Protein AF-A0A937RGA4-F1 (afdb_monomer_lite)

pLDDT: mean 75.55, std 17.42, range [40.12, 98.12]

Secondary structure (DSSP, 8-state):
-EEEE--TTHHHHT-EEEEEEGGGGGS-S-TT------EE--S-HHHHHHHHHHHHTT--EEEEEEETTEEEEEEE----TTS-EEEEEEETHHHHTTTSTHHHHHHHHHHHHHHHHHHHHHHHHHHHHHHHHHHHHHHHHHHHHHHHHHHHHHTT-TT-------SSHHHHHHHHHHHHHHHHHHHHHHHHHHHHHHHHHHHTS-SS----TT---

Foldseek 3Di:
DWWWWCDPCCLVVLWIWTPDDPVVVPPDPDPPDPDDTDIQDFPDSVVSNVVVVCQQVQHWDWDWTDGPNFIWIWTWGGDYHGGIIDIDTGGPCVVCVVVVVVPVVVVVVVVVVVVVVVVVVVVVVVVCVVVVVVVCCLPPVLVVQVVVLVVVLVVPNLCRAGDRDSVDDSRVVRVVSNVVSVVVVVVVVVVVVVVVVVVVVVVPDDPDDPPDPPDDD

Sequence (217 aa):
MLLVYPHPDSVKEDKLLIVAQESYQGHVESWRATIEYQHLEADDHAQMRALIADAVAGKAGVRQMACRCTDAIWAHGSGSPNEPFPVVIMPYERIIARAVEAEQYVLRETVRGLQITGVLLLVVIAVVIVVARRRARSLSRPIRRLAEAGQRLADGDFEARVDIQTGGELQALGEVFNETGPKLAERERMKQSLALAMEVRQHLLPHGSPSLPGFDI

Radius of gyration: 57.09 Å; chains: 1; bounding box: 104×38×160 Å

Structure (mmCIF, N/CA/C/O backbone):
data_AF-A0A937RGA4-F1
#
_entry.id   AF-A0A937RGA4-F1
#
loop_
_atom_site.group_PDB
_atom_site.id
_atom_site.type_symbol
_atom_site.label_atom_id
_atom_site.label_alt_id
_atom_site.label_comp_id
_atom_site.label_asym_id
_atom_site.label_entity_id
_atom_site.label_seq_id
_atom_site.pdbx_PDB_ins_code
_atom_site.Cartn_x
_atom_site.Cartn_y
_atom_site.Cartn_z
_atom_site.occupancy
_atom_site.B_iso_or_equiv
_atom_site.auth_seq_id
_atom_site.auth_comp_id
_atom_site.auth_asym_id
_atom_site.auth_atom_id
_atom_site.pdbx_PDB_model_num
ATOM 1 N N . MET A 1 1 ? 39.681 1.119 -51.068 1.00 56.25 1 MET A N 1
ATOM 2 C CA . MET A 1 1 ? 40.277 2.267 -51.808 1.00 56.25 1 MET A CA 1
ATOM 3 C C . MET A 1 1 ? 40.415 1.915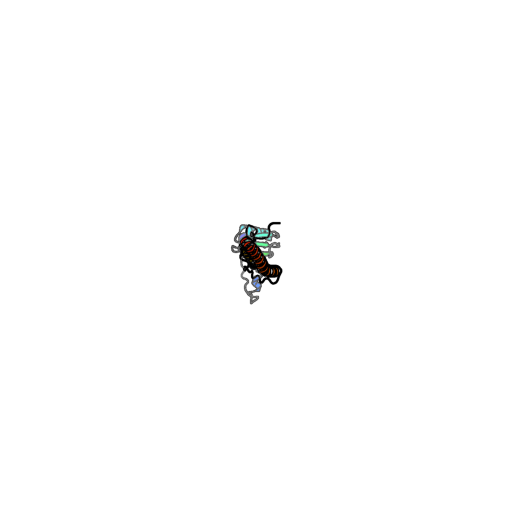 -53.292 1.00 56.25 1 MET A C 1
ATOM 5 O O . MET A 1 1 ? 40.641 0.744 -53.586 1.00 56.25 1 MET A O 1
ATOM 9 N N . LEU A 1 2 ? 40.228 2.874 -54.210 1.00 65.69 2 LEU A N 1
ATOM 10 C CA . LEU A 1 2 ? 40.389 2.706 -55.666 1.00 65.69 2 LEU A CA 1
ATOM 11 C C . LEU A 1 2 ? 41.576 3.539 -56.161 1.00 65.69 2 LEU A C 1
ATOM 13 O O . LEU A 1 2 ? 41.792 4.644 -55.678 1.00 65.69 2 LEU A O 1
ATOM 17 N N . LEU A 1 3 ? 42.329 3.031 -57.130 1.00 59.12 3 LEU A N 1
ATOM 18 C CA . LEU A 1 3 ? 43.324 3.774 -57.895 1.00 59.12 3 LEU A CA 1
ATOM 19 C C . LEU A 1 3 ? 42.804 3.901 -59.322 1.00 59.12 3 LEU A C 1
ATOM 21 O O . LEU A 1 3 ? 42.475 2.896 -59.959 1.00 59.12 3 LEU A O 1
ATOM 25 N N . VAL A 1 4 ? 42.707 5.131 -59.806 1.00 64.69 4 VAL A N 1
ATOM 26 C CA . VAL A 1 4 ? 41.975 5.444 -61.027 1.00 64.69 4 VAL A CA 1
ATOM 27 C C . VAL A 1 4 ? 42.866 6.242 -61.971 1.00 64.69 4 VAL A C 1
ATOM 29 O O . VAL A 1 4 ? 43.630 7.098 -61.528 1.00 64.69 4 VAL A O 1
ATOM 32 N N . TYR A 1 5 ? 42.788 5.942 -63.267 1.00 62.88 5 TYR A N 1
ATOM 33 C CA . TYR A 1 5 ? 43.596 6.583 -64.300 1.00 62.88 5 TYR A CA 1
ATOM 34 C C . TYR A 1 5 ? 42.728 7.363 -65.294 1.00 62.88 5 TYR A C 1
ATOM 36 O O . TYR A 1 5 ? 41.825 6.777 -65.902 1.00 62.88 5 TYR A O 1
ATOM 44 N N . PRO A 1 6 ? 43.000 8.663 -65.499 1.00 59.97 6 PRO A N 1
ATOM 45 C CA . PRO A 1 6 ? 42.394 9.436 -66.567 1.00 59.97 6 PRO A CA 1
ATOM 46 C C . PRO A 1 6 ? 43.200 9.211 -67.857 1.00 59.97 6 PRO A C 1
ATOM 48 O O . PRO A 1 6 ? 44.229 9.838 -68.080 1.00 59.97 6 PRO A O 1
ATOM 51 N N . HIS A 1 7 ? 42.747 8.305 -68.726 1.00 59.28 7 HIS A N 1
ATOM 52 C CA . HIS A 1 7 ? 43.249 8.206 -70.105 1.00 59.28 7 HIS A CA 1
ATOM 53 C C . HIS A 1 7 ? 43.072 9.559 -70.839 1.00 59.28 7 HIS A C 1
ATOM 55 O O . HIS A 1 7 ? 42.101 10.257 -70.542 1.00 59.28 7 HIS A O 1
ATOM 61 N N . PRO A 1 8 ? 43.914 9.951 -71.813 1.00 54.91 8 PRO A N 1
ATOM 62 C CA . PRO A 1 8 ? 43.789 11.227 -72.540 1.00 54.91 8 PRO A CA 1
ATOM 63 C C . PRO A 1 8 ? 42.413 11.498 -73.186 1.00 54.91 8 PRO A C 1
ATOM 65 O O . PRO A 1 8 ? 42.033 12.656 -73.348 1.00 54.91 8 PRO A O 1
ATOM 68 N N . ASP A 1 9 ? 41.631 10.456 -73.484 1.00 55.44 9 ASP A N 1
ATOM 69 C CA . ASP A 1 9 ? 40.258 10.566 -74.010 1.00 55.44 9 ASP A CA 1
ATOM 70 C C . ASP A 1 9 ? 39.161 10.593 -72.923 1.00 55.44 9 ASP A C 1
ATOM 72 O O . ASP A 1 9 ? 37.993 10.840 -73.217 1.00 55.44 9 ASP A O 1
ATOM 76 N N . SER A 1 10 ? 39.522 10.437 -71.645 1.00 54.66 10 SER A N 1
ATOM 77 C CA . SER A 1 10 ? 38.585 10.418 -70.502 1.00 54.66 10 SER A CA 1
ATOM 78 C C . SER A 1 10 ? 37.819 11.727 -70.329 1.00 54.66 10 SER A C 1
ATOM 80 O O . SER A 1 10 ? 36.717 11.733 -69.791 1.00 54.66 10 SER A O 1
ATOM 82 N N . VAL A 1 11 ? 38.386 12.841 -70.803 1.00 54.84 11 VAL A N 1
ATOM 83 C CA . VAL A 1 11 ? 37.734 14.162 -70.800 1.00 54.84 11 VAL A CA 1
ATOM 84 C C . VAL A 1 11 ? 36.614 14.243 -71.848 1.00 54.84 11 VAL A C 1
ATOM 86 O O . VAL A 1 11 ? 35.710 15.061 -71.711 1.00 54.84 11 VAL A O 1
ATOM 89 N N . LYS A 1 12 ? 36.663 13.414 -72.901 1.00 54.97 12 LYS A N 1
ATOM 90 C CA . LYS A 1 12 ? 35.623 13.339 -73.942 1.00 54.97 12 LYS A CA 1
ATOM 91 C C . LYS A 1 12 ? 34.558 12.290 -73.641 1.00 54.97 12 LYS A C 1
ATOM 93 O O . LYS A 1 12 ? 33.426 12.454 -74.083 1.00 54.97 12 LYS A O 1
ATOM 98 N N . GLU A 1 13 ? 34.925 11.218 -72.943 1.00 53.34 13 GLU A N 1
ATOM 99 C CA . GLU A 1 13 ? 34.031 10.082 -72.687 1.00 53.34 13 GLU A CA 1
ATOM 100 C C . GLU A 1 13 ? 33.416 10.065 -71.283 1.00 53.34 13 GLU A C 1
ATOM 102 O O . GLU A 1 13 ? 32.611 9.183 -70.999 1.00 53.34 13 GLU A O 1
ATOM 107 N N . ASP A 1 14 ? 33.767 11.022 -70.416 1.00 58.69 14 ASP A N 1
ATOM 108 C CA . ASP A 1 14 ? 33.295 11.128 -69.026 1.00 58.69 14 ASP A CA 1
ATOM 109 C C . ASP A 1 14 ? 33.502 9.833 -68.213 1.00 58.69 14 ASP A C 1
ATOM 111 O O . ASP A 1 14 ? 32.735 9.519 -67.302 1.00 58.69 14 ASP A O 1
ATOM 115 N N . LYS A 1 15 ? 34.545 9.066 -68.549 1.00 60.97 15 LYS A N 1
ATOM 116 C CA . LYS A 1 15 ? 34.834 7.746 -67.978 1.00 60.97 15 LYS A CA 1
ATOM 117 C C . LYS A 1 15 ? 36.203 7.717 -67.326 1.00 60.97 15 LYS A C 1
ATOM 119 O O . LYS A 1 15 ? 37.175 8.229 -67.867 1.00 60.97 15 LYS A O 1
ATOM 124 N N . LEU A 1 16 ? 36.282 7.054 -66.181 1.00 63.31 16 LEU A N 1
ATOM 125 C CA . LEU A 1 16 ? 37.514 6.853 -65.432 1.00 63.31 16 LEU A CA 1
ATOM 126 C C . LEU A 1 16 ? 37.855 5.361 -65.370 1.00 63.31 16 LEU A C 1
ATOM 128 O O . LEU A 1 16 ? 36.995 4.541 -65.048 1.00 63.31 16 LEU A O 1
ATOM 132 N N . LEU A 1 17 ? 39.104 5.002 -65.678 1.00 57.66 17 LEU A N 1
ATOM 133 C CA . LEU A 1 17 ? 39.546 3.608 -65.708 1.00 57.66 17 LEU A CA 1
ATOM 134 C C . LEU A 1 17 ? 40.001 3.174 -64.313 1.00 57.66 17 LEU A C 1
ATOM 136 O O . LEU A 1 17 ? 40.910 3.781 -63.741 1.00 57.66 17 LEU A O 1
ATOM 140 N N . ILE A 1 18 ? 39.409 2.115 -63.764 1.00 62.38 18 ILE A N 1
ATOM 141 C CA . ILE A 1 18 ? 39.870 1.546 -62.494 1.00 62.38 18 ILE A CA 1
ATOM 142 C C . ILE A 1 18 ? 41.135 0.727 -62.774 1.00 62.38 18 ILE A C 1
ATOM 144 O O . ILE A 1 18 ? 41.078 -0.309 -63.431 1.00 62.38 18 ILE A O 1
ATOM 148 N N . VAL A 1 19 ? 42.282 1.192 -62.273 1.00 57.91 19 VAL A N 1
ATOM 149 C CA . VAL A 1 19 ? 43.585 0.525 -62.454 1.00 57.91 19 VAL A CA 1
ATOM 150 C C . VAL A 1 19 ? 43.905 -0.404 -61.288 1.00 57.91 19 VAL A C 1
ATOM 152 O O . VAL A 1 19 ? 44.527 -1.444 -61.484 1.00 57.91 19 VAL A O 1
ATOM 155 N N . ALA A 1 20 ? 43.448 -0.073 -60.078 1.00 58.34 20 ALA A N 1
ATOM 156 C CA . ALA A 1 20 ? 43.536 -0.977 -58.938 1.00 58.34 20 ALA A CA 1
ATOM 157 C C . ALA A 1 20 ? 42.377 -0.765 -57.960 1.00 58.34 20 ALA A C 1
ATOM 159 O O . ALA A 1 20 ? 41.940 0.355 -57.710 1.00 58.34 20 ALA A O 1
ATOM 160 N N . GLN A 1 21 ? 41.902 -1.850 -57.364 1.00 60.62 21 GLN A N 1
ATOM 161 C CA . GLN A 1 21 ? 40.898 -1.844 -56.311 1.00 60.62 21 GLN A CA 1
ATOM 162 C C . GLN A 1 21 ? 41.239 -2.933 -55.297 1.00 60.62 21 GLN A C 1
ATOM 164 O O . GLN A 1 21 ? 41.645 -4.034 -55.657 1.00 60.62 21 GLN A O 1
ATOM 169 N N . GLU A 1 22 ? 41.044 -2.630 -54.018 1.00 52.75 22 GLU A N 1
ATOM 170 C CA . GLU A 1 22 ? 41.328 -3.528 -52.891 1.00 52.75 22 GLU A CA 1
ATOM 171 C C . GLU A 1 22 ? 40.591 -4.883 -52.982 1.00 52.75 22 GLU A C 1
ATOM 173 O O . GLU A 1 22 ? 41.127 -5.912 -52.580 1.00 52.75 22 GLU A O 1
ATOM 178 N N . SER A 1 23 ? 39.407 -4.926 -53.609 1.00 51.66 23 SER A N 1
ATOM 179 C CA . SER A 1 23 ? 38.649 -6.166 -53.843 1.00 51.66 23 SER A CA 1
ATOM 180 C C . SER A 1 23 ? 39.308 -7.142 -54.825 1.00 51.66 23 SER A C 1
ATOM 182 O O . SER A 1 23 ? 38.921 -8.309 -54.844 1.00 51.66 23 SER A O 1
ATOM 184 N N . TYR A 1 24 ? 40.316 -6.720 -55.602 1.00 52.41 24 TYR A N 1
ATOM 185 C CA . TYR A 1 24 ? 41.079 -7.635 -56.459 1.00 52.41 24 TYR A CA 1
ATOM 186 C C . TYR A 1 24 ? 41.962 -8.604 -55.663 1.00 52.41 24 TYR A C 1
ATOM 188 O O . TYR A 1 24 ? 42.328 -9.652 -56.184 1.00 52.41 24 TYR A O 1
ATOM 196 N N . GLN A 1 25 ? 42.259 -8.324 -54.390 1.00 48.62 25 GLN A N 1
ATOM 197 C CA . GLN A 1 25 ? 43.082 -9.222 -53.573 1.00 48.62 25 GLN A CA 1
ATOM 198 C C . GLN A 1 25 ? 42.387 -10.550 -53.218 1.00 48.62 25 GLN A C 1
ATOM 200 O O . GLN A 1 25 ? 43.069 -11.508 -52.872 1.00 48.62 25 GLN A O 1
ATOM 205 N N . GLY A 1 26 ? 41.054 -10.638 -53.318 1.00 47.62 26 GLY A N 1
ATOM 206 C CA . GLY A 1 26 ? 40.299 -11.837 -52.932 1.00 47.62 26 GLY A CA 1
ATOM 207 C C . GLY A 1 26 ? 40.001 -12.844 -54.051 1.00 47.62 26 GLY A C 1
ATOM 208 O O . GLY A 1 26 ? 39.497 -13.916 -53.741 1.00 47.62 26 GLY A O 1
ATOM 209 N N . HIS A 1 27 ? 40.248 -12.513 -55.326 1.00 47.00 27 HIS A N 1
ATOM 210 C CA . HIS A 1 27 ? 39.712 -13.271 -56.477 1.00 47.00 27 HIS A CA 1
ATOM 211 C C . HIS A 1 27 ? 40.737 -13.633 -57.572 1.00 47.00 27 HIS A C 1
ATOM 213 O O . HIS A 1 27 ? 40.342 -14.044 -58.660 1.00 47.00 27 HIS A O 1
ATOM 219 N N . VAL A 1 28 ? 42.047 -13.508 -57.332 1.00 45.47 28 VAL A N 1
ATOM 220 C CA . VAL A 1 28 ? 43.060 -13.732 -58.383 1.00 45.47 28 VAL A CA 1
ATOM 221 C C . VAL A 1 28 ? 43.951 -14.932 -58.040 1.00 45.47 28 VAL A C 1
ATOM 223 O O . VAL A 1 28 ? 44.966 -14.789 -57.368 1.00 45.47 28 VAL A O 1
ATOM 226 N N . GLU A 1 29 ? 43.589 -16.127 -58.523 1.00 47.59 29 GLU A N 1
ATOM 227 C CA . GLU A 1 29 ? 44.392 -17.363 -58.366 1.00 47.59 29 GLU A CA 1
ATOM 228 C C . GLU A 1 29 ? 45.649 -17.406 -59.265 1.00 47.59 29 GLU A C 1
ATOM 230 O O . GLU A 1 29 ? 46.483 -18.302 -59.145 1.00 47.59 29 GLU A O 1
ATOM 235 N N . SER A 1 30 ? 45.835 -16.440 -60.171 1.00 46.50 30 SER A N 1
ATOM 236 C CA . SER A 1 30 ? 46.951 -16.420 -61.122 1.00 46.50 30 SER A CA 1
ATOM 237 C C . SER A 1 30 ? 47.376 -14.995 -61.463 1.00 46.50 30 SER A C 1
ATOM 239 O O . SER A 1 30 ? 46.572 -14.192 -61.924 1.00 46.50 30 SER A O 1
ATOM 241 N N . TRP A 1 31 ? 48.672 -14.698 -61.335 1.00 49.34 31 TRP A N 1
ATOM 242 C CA . TRP A 1 31 ? 49.281 -13.413 -61.719 1.00 49.34 31 TRP A CA 1
ATOM 243 C C . TRP A 1 31 ? 49.177 -13.093 -63.226 1.00 49.34 31 TRP A C 1
ATOM 245 O O . TRP A 1 31 ? 49.527 -11.994 -63.646 1.00 49.34 31 TRP A O 1
ATOM 255 N N . ARG A 1 32 ? 48.707 -14.050 -64.043 1.00 41.66 32 ARG A N 1
ATOM 256 C CA . ARG A 1 32 ? 48.418 -13.895 -65.480 1.00 41.66 32 ARG A CA 1
ATOM 257 C C . ARG A 1 32 ? 46.942 -13.621 -65.788 1.00 41.66 32 ARG A C 1
ATOM 259 O O . ARG A 1 32 ? 46.585 -13.582 -66.962 1.00 41.66 32 ARG A O 1
ATOM 266 N N . ALA A 1 33 ? 46.082 -13.483 -64.780 1.00 41.97 33 ALA A N 1
ATOM 267 C CA . ALA A 1 33 ? 44.680 -13.156 -65.005 1.00 41.97 33 ALA A CA 1
ATOM 268 C C . ALA A 1 33 ? 44.559 -11.776 -65.670 1.00 41.97 33 ALA A C 1
ATOM 270 O O . ALA A 1 33 ? 45.135 -10.793 -65.202 1.00 41.97 33 ALA A O 1
ATOM 271 N N . THR A 1 34 ? 43.827 -11.716 -66.781 1.00 40.12 34 THR A N 1
ATOM 272 C CA . THR A 1 34 ? 43.504 -10.469 -67.471 1.00 40.12 34 THR A CA 1
ATOM 273 C C . THR A 1 34 ? 42.705 -9.587 -66.520 1.00 40.12 34 THR A C 1
ATOM 275 O O . THR A 1 34 ? 41.590 -9.933 -66.139 1.00 40.12 34 THR A O 1
ATOM 278 N N . ILE A 1 35 ? 43.288 -8.463 -66.106 1.00 47.66 35 ILE A N 1
ATOM 279 C CA . ILE A 1 35 ? 42.568 -7.433 -65.361 1.00 47.66 35 ILE A CA 1
ATOM 280 C C . ILE A 1 35 ? 41.553 -6.843 -66.343 1.00 47.66 35 ILE A C 1
ATOM 282 O O . ILE A 1 35 ? 41.936 -6.149 -67.285 1.00 47.66 35 ILE A O 1
ATOM 286 N N . GLU A 1 36 ? 40.270 -7.165 -66.181 1.00 47.53 36 GLU A N 1
ATOM 287 C CA . GLU A 1 36 ? 39.212 -6.489 -66.928 1.00 47.53 36 GLU A CA 1
ATOM 288 C C . GLU A 1 36 ? 39.162 -5.033 -66.464 1.00 47.53 36 GLU A C 1
ATOM 290 O O . GLU A 1 36 ? 38.840 -4.729 -65.314 1.00 47.53 36 GLU A O 1
ATOM 295 N N . TYR A 1 37 ? 39.531 -4.119 -67.357 1.00 51.44 37 TYR A N 1
ATOM 296 C CA . TYR A 1 37 ? 39.456 -2.693 -67.091 1.00 51.44 37 TYR A CA 1
ATOM 297 C C . TYR A 1 37 ? 37.989 -2.270 -66.984 1.00 51.44 37 TYR A C 1
ATOM 299 O O . TYR A 1 37 ? 37.304 -2.077 -67.989 1.00 51.44 37 TYR A O 1
ATOM 307 N N . GLN A 1 38 ? 37.494 -2.143 -65.754 1.00 57.62 38 GLN A N 1
ATOM 308 C CA . GLN A 1 38 ? 36.143 -1.665 -65.499 1.00 57.62 38 GLN A CA 1
ATOM 309 C C . GLN A 1 38 ? 36.135 -0.133 -65.446 1.00 57.62 38 GLN A C 1
ATOM 311 O O . GLN A 1 38 ? 36.985 0.494 -64.806 1.00 57.62 38 GLN A O 1
ATOM 316 N N . HIS A 1 39 ? 35.168 0.469 -66.135 1.00 59.41 39 HIS A N 1
ATOM 317 C CA . HIS A 1 39 ? 34.948 1.908 -66.082 1.00 59.41 39 HIS A CA 1
ATOM 318 C C . HIS A 1 39 ? 34.158 2.252 -64.823 1.00 59.41 39 HIS A C 1
ATOM 320 O O . HIS A 1 39 ? 33.186 1.581 -64.471 1.00 59.41 39 HIS A O 1
ATOM 326 N N . LEU A 1 40 ? 34.593 3.301 -64.137 1.00 62.75 40 LEU A N 1
ATOM 327 C CA . LEU A 1 40 ? 33.871 3.866 -63.016 1.00 62.75 40 LEU A CA 1
ATOM 328 C C . LEU A 1 40 ? 32.758 4.764 -63.564 1.00 62.75 40 LEU A C 1
ATOM 330 O O . LEU A 1 40 ? 33.017 5.874 -64.024 1.00 62.75 40 LEU A O 1
ATOM 334 N N . GLU A 1 41 ? 31.530 4.257 -63.541 1.00 61.50 41 GLU A N 1
ATOM 335 C CA . GLU A 1 41 ? 30.333 5.004 -63.925 1.00 61.50 41 GLU A CA 1
ATOM 336 C C . GLU A 1 41 ? 29.759 5.708 -62.691 1.00 61.50 41 GLU A C 1
ATOM 338 O O . GLU A 1 41 ? 29.489 5.073 -61.669 1.00 61.50 41 GLU A O 1
ATOM 343 N N . ALA A 1 42 ? 29.600 7.028 -62.778 1.00 63.00 42 ALA A N 1
ATOM 344 C CA . ALA A 1 42 ? 28.810 7.794 -61.825 1.00 63.00 42 ALA A CA 1
ATOM 345 C C . ALA A 1 42 ? 27.510 8.230 -62.494 1.00 63.00 42 ALA A C 1
ATOM 347 O O . ALA A 1 42 ? 27.514 8.602 -63.667 1.00 63.00 42 ALA A O 1
ATOM 348 N N . ASP A 1 43 ? 26.426 8.239 -61.721 1.00 65.44 43 ASP A N 1
ATOM 349 C CA . ASP A 1 43 ? 25.100 8.635 -62.209 1.00 65.44 43 ASP A CA 1
ATOM 350 C C . ASP A 1 43 ? 25.053 10.140 -62.575 1.00 65.44 43 ASP A C 1
ATOM 352 O O . ASP A 1 43 ? 24.237 10.574 -63.387 1.00 65.44 43 ASP A O 1
ATOM 356 N N . ASP A 1 44 ? 25.961 10.947 -62.007 1.00 72.94 44 ASP A N 1
ATOM 357 C CA . ASP A 1 44 ? 26.091 12.388 -62.249 1.00 72.94 44 ASP A CA 1
ATOM 358 C C . ASP A 1 44 ? 27.330 12.715 -63.110 1.00 72.94 44 ASP A C 1
ATOM 360 O O . ASP A 1 44 ? 28.434 12.976 -62.616 1.00 72.94 44 ASP A O 1
ATOM 364 N N . HIS A 1 45 ? 27.133 12.736 -64.433 1.00 72.56 45 HIS A N 1
ATOM 365 C CA . HIS A 1 45 ? 28.179 13.048 -65.417 1.00 72.56 45 HIS A CA 1
ATOM 366 C C . HIS A 1 45 ? 28.784 14.457 -65.262 1.00 72.56 45 HIS A C 1
ATOM 368 O O . HIS A 1 45 ? 29.947 14.673 -65.609 1.00 72.56 45 HIS A O 1
ATOM 374 N N . ALA A 1 46 ? 28.030 15.436 -64.744 1.00 75.94 46 ALA A N 1
ATOM 375 C CA . ALA A 1 46 ? 28.535 16.799 -64.572 1.00 75.94 46 ALA A CA 1
ATOM 376 C C . ALA A 1 46 ? 29.554 16.868 -63.427 1.00 75.94 46 ALA A C 1
ATOM 378 O O . ALA A 1 46 ? 30.616 17.483 -63.571 1.00 75.94 46 ALA A O 1
ATOM 379 N N . GLN A 1 47 ? 29.266 16.190 -62.314 1.00 74.38 47 GLN A N 1
ATOM 380 C CA . GLN A 1 47 ? 30.211 16.068 -61.206 1.00 74.38 47 GLN A CA 1
ATOM 381 C C . GLN A 1 47 ? 31.412 15.181 -61.539 1.00 74.38 47 GLN A C 1
ATOM 383 O O . GLN A 1 47 ? 32.523 15.502 -61.110 1.00 74.38 47 GLN A O 1
ATOM 388 N N . MET A 1 48 ? 31.224 14.130 -62.344 1.00 73.38 48 MET A N 1
ATOM 389 C CA . MET A 1 48 ? 32.324 13.299 -62.845 1.00 73.38 48 MET A CA 1
ATOM 390 C C . MET A 1 48 ? 33.321 14.131 -63.663 1.00 73.38 48 MET A C 1
ATOM 392 O O . MET A 1 48 ? 34.516 14.124 -63.370 1.00 73.38 48 MET A O 1
ATOM 396 N N . ARG A 1 49 ? 32.843 14.945 -64.617 1.00 76.31 49 ARG A N 1
ATOM 397 C CA . ARG A 1 49 ? 33.709 15.856 -65.389 1.00 76.31 49 ARG A CA 1
ATOM 398 C C . ARG A 1 49 ? 34.489 16.828 -64.515 1.00 76.31 49 ARG A C 1
ATOM 400 O O . ARG A 1 49 ? 35.674 17.052 -64.754 1.00 76.31 49 ARG A O 1
ATOM 407 N N . ALA A 1 50 ? 33.842 17.397 -63.500 1.00 76.94 50 ALA A N 1
ATOM 408 C CA . ALA A 1 50 ? 34.501 18.312 -62.575 1.00 76.94 50 ALA A CA 1
ATOM 409 C C . ALA A 1 50 ? 35.593 17.611 -61.745 1.00 76.94 50 ALA A C 1
ATOM 411 O O . ALA A 1 50 ? 36.657 18.187 -61.533 1.00 76.94 50 ALA A O 1
ATOM 412 N N . LEU A 1 51 ? 35.361 16.363 -61.326 1.00 77.81 51 LEU A N 1
ATOM 413 C CA . LEU A 1 51 ? 36.354 15.551 -60.618 1.00 77.81 51 LEU A CA 1
ATOM 414 C C . LEU A 1 51 ? 37.565 15.244 -61.507 1.00 77.81 51 LEU A C 1
ATOM 416 O O . LEU A 1 51 ? 38.699 15.412 -61.065 1.00 77.81 51 LEU A O 1
ATOM 420 N N . ILE A 1 52 ? 37.341 14.847 -62.766 1.00 73.81 52 ILE A N 1
ATOM 421 C CA . ILE A 1 52 ? 38.420 14.600 -63.737 1.00 73.81 52 ILE A CA 1
ATOM 422 C C . ILE A 1 52 ? 39.233 15.883 -63.960 1.00 73.81 52 ILE A C 1
ATOM 424 O O . ILE A 1 52 ? 40.462 15.842 -63.944 1.00 73.81 52 ILE A O 1
ATOM 428 N N . ALA A 1 53 ? 38.566 17.030 -64.123 1.00 76.69 53 ALA A N 1
ATOM 429 C CA . ALA A 1 53 ? 39.229 18.319 -64.310 1.00 76.69 53 ALA A CA 1
ATOM 430 C C . ALA A 1 53 ? 40.088 18.723 -63.099 1.00 76.69 53 ALA A C 1
ATOM 432 O O . ALA A 1 53 ? 41.221 19.172 -63.280 1.00 76.69 53 ALA A O 1
ATOM 433 N N . ASP A 1 54 ? 39.588 18.528 -61.875 1.00 78.25 54 ASP A N 1
ATOM 434 C CA . ASP A 1 54 ? 40.351 18.799 -60.653 1.00 78.25 54 ASP A CA 1
ATOM 435 C C . ASP A 1 54 ? 41.545 17.851 -60.506 1.00 78.25 54 ASP A C 1
ATOM 437 O O . ASP A 1 54 ? 42.642 18.300 -60.169 1.00 78.25 54 ASP A O 1
ATOM 441 N N . ALA A 1 55 ? 41.357 16.564 -60.810 1.00 72.12 55 ALA A N 1
ATOM 442 C CA . ALA A 1 55 ? 42.419 15.567 -60.755 1.00 72.12 55 ALA A CA 1
ATOM 443 C C . ALA A 1 55 ? 43.542 15.870 -61.761 1.00 72.12 55 ALA A C 1
ATOM 445 O O . ALA A 1 55 ? 44.712 15.850 -61.388 1.00 72.12 55 ALA A O 1
ATOM 446 N N . VAL A 1 56 ? 43.201 16.236 -63.004 1.00 71.88 56 VAL A N 1
ATOM 447 C CA . VAL A 1 56 ? 44.178 16.657 -64.029 1.00 71.88 56 VAL A CA 1
ATOM 448 C C . VAL A 1 56 ? 44.873 17.967 -63.643 1.00 71.88 56 VAL A C 1
ATOM 450 O O . VAL A 1 56 ? 46.052 18.153 -63.940 1.00 71.88 56 VAL A O 1
ATOM 453 N N . ALA A 1 57 ? 44.174 18.869 -62.949 1.00 76.44 57 ALA A N 1
ATOM 454 C CA . ALA A 1 57 ? 44.745 20.105 -62.417 1.00 76.44 57 ALA A CA 1
ATOM 455 C C . ALA A 1 57 ? 45.579 19.902 -61.134 1.00 76.44 57 ALA A C 1
ATOM 457 O O . ALA A 1 57 ? 46.030 20.889 -60.547 1.00 76.44 57 ALA A O 1
ATOM 458 N N . GLY A 1 58 ? 45.762 18.659 -60.670 1.00 72.06 58 GLY A N 1
ATOM 459 C CA . GLY A 1 58 ? 46.521 18.340 -59.462 1.00 72.06 58 GLY A CA 1
ATOM 460 C C . GLY A 1 58 ? 45.861 18.820 -58.170 1.00 72.06 58 GLY A C 1
ATOM 461 O O . GLY A 1 58 ? 46.542 19.033 -57.166 1.00 72.06 58 GLY A O 1
ATOM 462 N N . LYS A 1 59 ? 44.541 19.012 -58.155 1.00 76.75 59 LYS A N 1
ATOM 463 C CA . LYS A 1 59 ? 43.796 19.423 -56.961 1.00 76.75 59 LYS A CA 1
ATOM 464 C C . LYS A 1 59 ? 43.200 18.198 -56.280 1.00 76.75 59 LYS A C 1
ATOM 466 O O . LYS A 1 59 ? 42.607 17.350 -56.934 1.00 76.75 59 LYS A O 1
ATOM 471 N N . ALA A 1 60 ? 43.350 18.113 -54.962 1.00 79.06 60 ALA A N 1
ATOM 472 C CA . ALA A 1 60 ? 42.600 17.158 -54.152 1.00 79.06 60 ALA A CA 1
ATOM 473 C C . ALA A 1 60 ? 41.222 17.744 -53.820 1.00 79.06 60 ALA A C 1
ATOM 475 O O . ALA A 1 60 ? 41.097 18.953 -53.600 1.00 79.06 60 ALA A O 1
ATOM 476 N N . GLY A 1 61 ? 40.202 16.894 -53.758 1.00 77.56 61 GLY A N 1
ATOM 477 C CA . GLY A 1 61 ? 38.828 17.338 -53.567 1.00 77.56 61 GLY A CA 1
ATOM 478 C C . GLY A 1 61 ? 37.929 16.261 -52.979 1.00 77.56 61 GLY A C 1
ATOM 479 O O . GLY A 1 61 ? 38.222 15.064 -53.027 1.00 77.56 61 GLY A O 1
ATOM 480 N N . VAL A 1 62 ? 36.816 16.714 -52.406 1.00 77.56 62 VAL A N 1
ATOM 481 C CA . VAL A 1 62 ? 35.737 15.859 -51.907 1.00 77.56 62 VAL A CA 1
ATOM 482 C C . VAL A 1 62 ? 34.448 16.293 -52.582 1.00 77.56 62 VAL A C 1
ATOM 484 O O . VAL A 1 62 ? 34.150 17.487 -52.648 1.00 77.56 62 VAL A O 1
ATOM 487 N N . ARG A 1 63 ? 33.692 15.330 -53.101 1.00 76.50 63 ARG A N 1
ATOM 488 C CA . ARG A 1 63 ? 32.420 15.551 -53.793 1.00 76.50 63 ARG A CA 1
ATOM 489 C C . ARG A 1 63 ? 31.400 14.517 -53.331 1.00 76.50 63 ARG A C 1
ATOM 491 O O . ARG A 1 63 ? 31.769 13.413 -52.938 1.00 76.50 63 ARG A O 1
ATOM 498 N N . GLN A 1 64 ? 30.127 14.886 -53.358 1.00 73.56 64 GLN A N 1
ATOM 499 C CA . GLN A 1 64 ? 29.022 13.998 -53.009 1.00 73.56 64 GLN A CA 1
ATOM 500 C C . GLN A 1 64 ? 28.303 13.616 -54.298 1.00 73.56 64 GLN A C 1
ATOM 502 O O . GLN A 1 64 ? 27.736 14.475 -54.973 1.00 73.56 64 GLN A O 1
ATOM 507 N N . MET A 1 65 ? 28.383 12.340 -54.663 1.00 73.25 65 MET A N 1
ATOM 508 C CA . MET A 1 65 ? 27.769 11.822 -55.881 1.00 73.25 65 MET A CA 1
ATOM 509 C C . MET A 1 65 ? 27.297 10.386 -55.671 1.00 73.25 65 MET A C 1
ATOM 511 O O . MET A 1 65 ? 27.954 9.584 -54.996 1.00 73.25 65 MET A O 1
ATOM 515 N N . ALA A 1 66 ? 26.157 10.057 -56.272 1.00 67.62 66 ALA A N 1
ATOM 516 C CA . ALA A 1 66 ? 25.621 8.711 -56.221 1.00 67.62 66 ALA A CA 1
ATOM 517 C C . ALA A 1 66 ? 26.537 7.737 -56.980 1.00 67.62 66 ALA A C 1
ATOM 519 O O . ALA A 1 66 ? 26.979 8.009 -58.098 1.00 67.62 66 ALA A O 1
ATOM 520 N N . CYS A 1 67 ? 26.827 6.596 -56.358 1.00 62.56 67 CYS A N 1
ATOM 521 C CA . CYS A 1 67 ? 27.500 5.466 -56.984 1.00 62.56 67 CYS A CA 1
ATOM 522 C C . CYS A 1 67 ? 26.510 4.302 -57.033 1.00 62.56 67 CYS A C 1
ATOM 524 O O . CYS A 1 67 ? 26.092 3.824 -55.977 1.00 62.56 67 CYS A O 1
ATOM 526 N N . ARG A 1 68 ? 26.128 3.852 -58.237 1.00 60.59 68 ARG A N 1
ATOM 527 C CA . ARG A 1 68 ? 25.158 2.758 -58.445 1.00 60.59 68 ARG A CA 1
ATOM 528 C C . ARG A 1 68 ? 23.843 2.979 -57.677 1.00 60.59 68 ARG A C 1
ATOM 530 O O . ARG A 1 68 ? 23.373 2.074 -56.991 1.00 60.59 68 ARG A O 1
ATOM 537 N N . CYS A 1 69 ? 23.278 4.186 -57.774 1.00 52.12 69 CYS A N 1
ATOM 538 C CA . CYS A 1 69 ? 22.050 4.614 -57.090 1.00 52.12 69 CYS A CA 1
ATOM 539 C C . CYS A 1 69 ? 22.122 4.771 -55.554 1.00 52.12 69 CYS A C 1
ATOM 541 O O . CYS A 1 69 ? 21.084 4.988 -54.928 1.00 52.12 69 CYS A O 1
ATOM 543 N N . THR A 1 70 ? 23.310 4.728 -54.939 1.00 60.69 70 THR A N 1
ATOM 544 C CA . THR A 1 70 ? 23.499 4.996 -53.499 1.00 60.69 70 THR A CA 1
ATOM 545 C C . THR A 1 70 ? 24.315 6.267 -53.284 1.00 60.69 70 THR A C 1
ATOM 547 O O . THR A 1 70 ? 25.388 6.421 -53.870 1.00 60.69 70 THR A O 1
ATOM 550 N N . ASP A 1 71 ? 23.835 7.171 -52.425 1.00 71.19 71 ASP A N 1
ATOM 551 C CA . ASP A 1 71 ? 24.527 8.426 -52.117 1.00 71.19 71 ASP A CA 1
ATOM 552 C C . ASP A 1 71 ? 25.864 8.161 -51.399 1.00 71.19 71 ASP A C 1
ATOM 554 O O . ASP A 1 71 ? 25.935 7.458 -50.379 1.00 71.19 71 ASP A O 1
ATOM 558 N N . ALA A 1 72 ? 26.950 8.682 -51.968 1.00 72.38 72 ALA A N 1
ATOM 559 C CA . ALA A 1 72 ? 28.303 8.379 -51.532 1.00 72.38 72 ALA A CA 1
ATOM 560 C C . ALA A 1 72 ? 29.196 9.621 -51.546 1.00 72.38 72 ALA A C 1
ATOM 562 O O . ALA A 1 72 ? 29.087 10.506 -52.397 1.00 72.38 72 ALA A O 1
ATOM 563 N N . ILE A 1 73 ? 30.138 9.658 -50.605 1.00 77.19 73 ILE A N 1
ATOM 564 C CA . ILE A 1 73 ? 31.194 10.670 -50.583 1.00 77.19 73 ILE A CA 1
ATOM 565 C C . ILE A 1 73 ? 32.389 10.127 -51.358 1.00 77.19 73 ILE A C 1
ATOM 567 O O . ILE A 1 73 ? 32.901 9.047 -51.055 1.00 77.19 73 ILE A O 1
ATOM 571 N N . TRP A 1 74 ? 32.833 10.895 -52.344 1.00 78.06 74 TRP A N 1
ATOM 572 C CA . TRP A 1 74 ? 33.979 10.607 -53.190 1.00 78.06 74 TRP A CA 1
ATOM 573 C C . TRP A 1 74 ? 35.099 11.571 -52.828 1.00 78.06 74 TRP A C 1
ATOM 575 O O . TRP A 1 74 ? 34.999 12.775 -53.061 1.00 78.06 74 TRP A O 1
ATOM 585 N N . ALA A 1 75 ? 36.168 11.044 -52.246 1.00 79.62 75 ALA A N 1
ATOM 586 C CA . ALA A 1 75 ? 37.389 11.792 -51.983 1.00 79.62 75 ALA A CA 1
ATOM 587 C C . ALA A 1 75 ? 38.458 11.367 -52.987 1.00 79.62 75 ALA A C 1
ATOM 589 O O . ALA A 1 75 ? 38.709 10.171 -53.137 1.00 79.62 75 ALA A O 1
ATOM 590 N N . HIS A 1 76 ? 39.097 12.322 -53.658 1.00 76.06 76 HIS A N 1
ATOM 591 C CA . HIS A 1 76 ? 40.203 12.040 -54.569 1.00 76.06 76 HIS A CA 1
ATOM 592 C C . HIS A 1 76 ? 41.481 12.767 -54.150 1.00 76.06 76 HIS A C 1
ATOM 594 O O . HIS A 1 76 ? 41.451 13.895 -53.648 1.00 76.06 76 HIS A O 1
ATOM 600 N N . GLY A 1 77 ? 42.614 12.096 -54.348 1.00 70.19 77 GLY A N 1
ATOM 601 C CA . GLY A 1 77 ? 43.936 12.680 -54.159 1.00 70.19 77 GLY A CA 1
ATOM 602 C C . GLY A 1 77 ? 44.327 13.623 -55.296 1.00 70.19 77 GLY A C 1
ATOM 603 O O . GLY A 1 77 ? 43.737 13.606 -56.376 1.00 70.19 77 GLY A O 1
ATOM 604 N N . SER A 1 78 ? 45.351 14.433 -55.038 1.00 69.88 78 SER A N 1
ATOM 605 C CA . SER A 1 78 ? 46.069 15.176 -56.074 1.00 69.88 78 SER A CA 1
ATOM 606 C C . SER A 1 78 ? 46.943 14.194 -56.861 1.00 69.88 78 SER A C 1
ATOM 608 O O . SER A 1 78 ? 47.706 13.442 -56.253 1.00 69.88 78 SER A O 1
ATOM 610 N N . GLY A 1 79 ? 46.794 14.162 -58.186 1.00 62.25 79 GLY A N 1
ATOM 611 C CA . GLY A 1 79 ? 47.656 13.405 -59.095 1.00 62.25 79 GLY A CA 1
ATOM 612 C C . GLY A 1 79 ? 48.374 14.345 -60.058 1.00 62.25 79 GLY A C 1
ATOM 613 O O . GLY A 1 79 ? 47.867 15.424 -60.367 1.00 62.25 79 GLY A O 1
ATOM 614 N N . SER A 1 80 ? 49.553 13.957 -60.540 1.00 62.09 80 SER A N 1
ATOM 615 C CA . SER A 1 80 ? 50.171 14.651 -61.672 1.00 62.09 80 SER A CA 1
ATOM 616 C C . SER A 1 80 ? 49.385 14.351 -62.957 1.00 62.09 80 SER A C 1
ATOM 618 O O . SER A 1 80 ? 48.738 13.300 -63.051 1.00 62.09 80 SER A O 1
ATOM 620 N N . PRO A 1 81 ? 49.449 15.218 -63.985 1.00 62.22 81 PRO A N 1
ATOM 621 C CA . PRO A 1 81 ? 48.890 14.899 -65.293 1.00 62.22 81 PRO A CA 1
ATOM 622 C C . PRO A 1 81 ? 49.427 13.546 -65.778 1.00 62.22 81 PRO A C 1
ATOM 624 O O . PRO A 1 81 ? 50.636 13.323 -65.746 1.00 62.22 81 PRO A O 1
ATOM 627 N N . ASN A 1 82 ? 48.541 12.658 -66.241 1.00 62.66 82 ASN A N 1
ATOM 628 C CA . ASN A 1 82 ? 48.881 11.303 -66.696 1.00 62.66 82 ASN A CA 1
ATOM 629 C C . ASN A 1 82 ? 49.394 10.325 -65.617 1.00 62.66 82 ASN A C 1
ATOM 631 O O . ASN A 1 82 ? 49.934 9.278 -65.980 1.00 62.66 82 ASN A O 1
ATOM 635 N N . GLU A 1 83 ? 49.195 10.597 -64.325 1.00 66.19 83 GLU A N 1
ATOM 636 C CA . GLU A 1 83 ? 49.440 9.628 -63.248 1.00 66.19 83 GLU A CA 1
ATOM 637 C C . GLU A 1 83 ? 48.128 9.106 -62.635 1.00 66.19 83 GLU A C 1
ATOM 639 O O . GLU A 1 83 ? 47.129 9.832 -62.580 1.00 66.19 83 GLU A O 1
ATOM 644 N N . PRO A 1 84 ? 48.093 7.845 -62.160 1.00 66.56 84 PRO A N 1
ATOM 645 C CA . PRO A 1 84 ? 46.950 7.340 -61.414 1.00 66.56 84 PRO A CA 1
ATOM 646 C C . PRO A 1 84 ? 46.768 8.118 -60.109 1.00 66.56 84 PRO A C 1
ATOM 648 O O . PRO A 1 84 ? 47.728 8.309 -59.361 1.00 66.56 84 PRO A O 1
ATOM 651 N N . PHE A 1 85 ? 45.533 8.491 -59.785 1.00 68.19 85 PHE A N 1
ATOM 652 C CA . PHE A 1 85 ? 45.208 9.144 -58.520 1.00 68.19 85 PHE A CA 1
ATOM 653 C C . PHE A 1 85 ? 44.289 8.259 -57.667 1.00 68.19 85 PHE A C 1
ATOM 655 O O . PHE A 1 85 ? 43.465 7.501 -58.194 1.00 68.19 85 PHE A O 1
ATOM 662 N N . PRO A 1 86 ? 44.429 8.303 -56.331 1.00 70.12 86 PRO A N 1
ATOM 663 C CA . PRO A 1 86 ? 43.573 7.528 -55.452 1.00 70.12 86 PRO A CA 1
ATOM 664 C C . PRO A 1 86 ? 42.182 8.160 -55.357 1.00 70.12 86 PRO A C 1
ATOM 666 O O . PRO A 1 86 ? 42.057 9.368 -55.155 1.00 70.12 86 PRO A O 1
ATOM 669 N N . VAL A 1 87 ? 41.146 7.328 -55.432 1.00 74.19 87 VAL A N 1
ATOM 670 C CA . VAL A 1 87 ? 39.747 7.673 -55.168 1.00 74.19 87 VAL A CA 1
ATOM 671 C C . VAL A 1 87 ? 39.218 6.778 -54.051 1.00 74.19 87 VAL A C 1
ATOM 673 O O . VAL A 1 87 ? 39.320 5.550 -54.083 1.00 74.19 87 VAL A O 1
ATOM 676 N N . VAL A 1 88 ? 38.631 7.388 -53.032 1.00 73.38 88 VAL A N 1
ATOM 677 C CA . VAL A 1 88 ? 37.957 6.702 -51.933 1.00 73.38 88 VAL A CA 1
ATOM 678 C C . VAL A 1 88 ? 36.473 7.023 -52.024 1.00 73.38 88 VAL A C 1
ATOM 680 O O . VAL A 1 88 ? 36.080 8.177 -51.888 1.00 73.38 88 VAL A O 1
ATOM 683 N N . ILE A 1 89 ? 35.660 5.990 -52.250 1.00 71.12 89 ILE A N 1
ATOM 684 C CA . ILE A 1 89 ? 34.198 6.079 -52.259 1.00 71.12 89 ILE A CA 1
ATOM 685 C C . ILE A 1 89 ? 33.692 5.502 -50.940 1.00 71.12 89 ILE A C 1
ATOM 687 O O . ILE A 1 89 ? 33.955 4.337 -50.630 1.00 71.12 89 ILE A O 1
ATOM 691 N N . MET A 1 90 ? 32.978 6.313 -50.163 1.00 67.75 90 MET A N 1
ATOM 692 C CA . MET A 1 90 ? 32.397 5.911 -48.885 1.00 67.75 90 MET A CA 1
ATOM 693 C C . MET A 1 90 ? 30.864 6.008 -48.953 1.00 67.75 90 MET A C 1
ATOM 695 O O . MET A 1 90 ? 30.339 7.122 -49.000 1.00 67.75 90 MET A O 1
ATOM 699 N N . PRO A 1 91 ? 30.133 4.876 -48.962 1.00 64.25 91 PRO A N 1
ATOM 700 C CA . PRO A 1 91 ? 28.673 4.891 -48.919 1.00 64.25 91 PRO A CA 1
ATOM 701 C C . PRO A 1 91 ? 28.188 5.341 -47.534 1.00 64.25 91 PRO A C 1
ATOM 703 O O . PRO A 1 91 ? 28.611 4.788 -46.512 1.00 64.25 91 PRO A O 1
ATOM 706 N N . TYR A 1 92 ? 27.292 6.332 -47.504 1.00 59.31 92 TYR A N 1
ATOM 707 C CA . TYR A 1 92 ? 26.803 6.969 -46.270 1.00 59.31 92 TYR A CA 1
ATOM 708 C C . TYR A 1 92 ? 26.112 5.970 -45.324 1.00 59.31 92 TYR A C 1
ATOM 710 O O . TYR A 1 92 ? 26.214 6.061 -44.099 1.00 59.31 92 TYR A O 1
ATOM 718 N N . GLU A 1 93 ? 25.495 4.937 -45.898 1.00 55.41 93 GLU A N 1
ATOM 719 C CA . GLU A 1 93 ? 24.770 3.881 -45.187 1.00 55.41 93 GLU A CA 1
ATOM 720 C C . GLU A 1 93 ? 25.636 3.131 -44.157 1.00 55.41 93 GLU A C 1
ATOM 722 O O . GLU A 1 93 ? 25.133 2.688 -43.124 1.00 55.41 93 GLU A O 1
ATOM 727 N N . ARG A 1 94 ? 26.962 3.050 -44.360 1.00 51.16 94 ARG A N 1
ATOM 728 C CA . ARG A 1 94 ? 27.873 2.377 -43.414 1.00 51.16 94 ARG A CA 1
ATOM 729 C C . ARG A 1 94 ? 28.143 3.173 -42.135 1.00 51.16 94 ARG A C 1
ATOM 731 O O . ARG A 1 94 ? 28.547 2.571 -41.141 1.00 51.16 94 ARG A O 1
ATOM 738 N N . ILE A 1 95 ? 27.919 4.488 -42.139 1.00 54.66 95 ILE A N 1
ATOM 739 C CA . ILE A 1 95 ? 28.143 5.351 -40.967 1.00 54.66 95 ILE A CA 1
ATOM 740 C C . ILE A 1 95 ? 26.951 5.256 -40.000 1.00 54.66 95 ILE A C 1
ATOM 742 O O . ILE A 1 95 ? 27.132 5.250 -38.785 1.00 54.66 95 ILE A O 1
ATOM 746 N N . ILE A 1 96 ? 25.738 5.091 -40.530 1.00 54.59 96 ILE A N 1
ATOM 747 C CA . ILE A 1 96 ? 24.487 5.045 -39.754 1.00 54.59 96 ILE A CA 1
ATOM 748 C C . ILE A 1 96 ? 24.039 3.625 -39.385 1.00 54.59 96 ILE A C 1
ATOM 750 O O . ILE A 1 96 ? 23.354 3.457 -38.377 1.00 54.59 96 ILE A O 1
ATOM 754 N N . ALA A 1 97 ? 24.491 2.586 -40.097 1.00 54.69 97 ALA A N 1
ATOM 755 C CA . ALA A 1 97 ? 24.140 1.199 -39.772 1.00 54.69 97 ALA A CA 1
ATOM 756 C C . ALA A 1 97 ? 24.607 0.740 -38.371 1.00 54.69 97 ALA A C 1
ATOM 758 O O . ALA A 1 97 ? 24.037 -0.194 -37.821 1.00 54.69 97 ALA A O 1
ATOM 759 N N . ARG A 1 98 ? 25.588 1.418 -37.748 1.00 49.69 98 ARG A N 1
ATOM 760 C CA . ARG A 1 98 ? 25.976 1.176 -36.339 1.00 49.69 98 ARG A CA 1
ATOM 761 C C . ARG A 1 98 ? 25.296 2.092 -35.319 1.00 49.69 98 ARG A C 1
ATOM 763 O O . ARG A 1 98 ? 25.360 1.805 -34.129 1.00 49.69 98 ARG A O 1
ATOM 770 N N . ALA A 1 99 ? 24.650 3.170 -35.758 1.00 53.56 99 ALA A N 1
ATOM 771 C CA . ALA A 1 99 ? 23.887 4.050 -34.873 1.00 53.56 99 ALA A CA 1
ATOM 772 C C . ALA A 1 99 ? 22.455 3.531 -34.653 1.00 53.56 99 ALA A C 1
ATOM 774 O O . ALA A 1 99 ? 21.898 3.719 -33.576 1.00 53.56 99 ALA A O 1
ATOM 775 N N . VAL A 1 100 ? 21.887 2.821 -35.636 1.00 52.97 100 VAL A N 1
ATOM 776 C CA . VAL A 1 100 ? 20.486 2.359 -35.598 1.00 52.97 100 VAL A CA 1
ATOM 777 C C . VAL A 1 100 ? 20.308 0.995 -34.903 1.00 52.97 100 VAL A C 1
ATOM 779 O O . VAL A 1 100 ? 19.238 0.718 -34.369 1.00 52.97 100 VAL A O 1
ATOM 782 N N . GLU A 1 101 ? 21.349 0.162 -34.772 1.00 51.19 101 GLU A N 1
ATOM 783 C CA . GLU A 1 101 ? 21.272 -1.045 -33.918 1.00 51.19 101 GLU A CA 1
ATOM 784 C C . GLU A 1 101 ? 21.336 -0.729 -32.411 1.00 51.19 101 GLU A C 1
ATOM 786 O O . GLU A 1 101 ? 20.852 -1.508 -31.587 1.00 51.19 101 GLU A O 1
ATOM 791 N N . ALA A 1 102 ? 21.862 0.441 -32.030 1.00 53.31 102 ALA A N 1
ATOM 792 C CA . ALA A 1 102 ? 21.910 0.879 -30.636 1.00 53.31 102 ALA A CA 1
ATOM 793 C C . ALA A 1 102 ? 20.539 1.328 -30.089 1.00 53.31 102 ALA A C 1
ATOM 795 O O . ALA A 1 102 ? 20.354 1.372 -28.872 1.00 53.31 102 ALA A O 1
ATOM 796 N N . GLU A 1 103 ? 19.555 1.618 -30.949 1.00 54.28 103 GLU A N 1
ATOM 797 C CA . GLU A 1 103 ? 18.234 2.079 -30.500 1.00 54.28 103 GLU A CA 1
ATOM 798 C C . GLU A 1 103 ? 17.404 0.965 -29.839 1.00 54.28 103 GLU A C 1
ATOM 800 O O . GLU A 1 103 ? 16.687 1.215 -28.868 1.00 54.28 103 GLU A O 1
ATOM 805 N N . GLN A 1 104 ? 17.514 -0.289 -30.293 1.00 48.78 104 GLN A N 1
ATOM 806 C CA . GLN A 1 104 ? 16.646 -1.368 -29.794 1.00 48.78 104 GLN A CA 1
ATOM 807 C C . GLN A 1 104 ? 17.145 -2.057 -28.514 1.00 48.78 104 GLN A C 1
ATOM 809 O O . GLN A 1 104 ? 16.340 -2.679 -27.812 1.00 48.78 104 GLN A O 1
ATOM 814 N N . TYR A 1 105 ? 18.430 -1.923 -28.170 1.00 52.56 105 TYR A N 1
ATOM 815 C CA . TYR A 1 105 ? 18.976 -2.467 -26.920 1.00 52.56 105 TYR A CA 1
ATOM 816 C C . TYR A 1 105 ? 18.628 -1.575 -25.714 1.00 52.56 105 TYR A C 1
ATOM 818 O O . TYR A 1 105 ? 18.179 -2.064 -24.679 1.00 52.56 105 TYR A O 1
ATOM 826 N N . VAL A 1 106 ? 18.716 -0.250 -25.869 1.00 56.16 106 VAL A N 1
ATOM 827 C CA . VAL A 1 106 ? 18.457 0.707 -24.776 1.00 56.16 106 VAL A CA 1
ATOM 828 C C . VAL A 1 106 ? 16.979 0.730 -24.357 1.00 56.16 106 VAL A C 1
ATOM 830 O O . VAL A 1 106 ? 16.664 0.854 -23.170 1.00 56.16 106 VAL A O 1
ATOM 833 N N . LEU A 1 107 ? 16.047 0.561 -25.302 1.00 56.03 107 LEU A N 1
ATOM 834 C CA . LEU A 1 107 ? 14.610 0.623 -25.008 1.00 56.03 107 LEU A CA 1
ATOM 835 C C . LEU A 1 107 ? 14.089 -0.617 -24.259 1.00 56.03 107 LEU A C 1
ATOM 837 O O . LEU A 1 107 ? 13.257 -0.479 -23.360 1.00 56.03 107 LEU A O 1
ATOM 841 N N . ARG A 1 108 ? 14.583 -1.826 -24.565 1.00 55.47 108 ARG A N 1
ATOM 842 C CA . ARG A 1 108 ? 14.133 -3.056 -23.878 1.00 55.47 108 ARG A CA 1
ATOM 843 C C . ARG A 1 108 ? 14.704 -3.192 -22.467 1.00 55.47 108 ARG A C 1
ATOM 845 O O . ARG A 1 108 ? 13.975 -3.628 -21.573 1.00 55.47 108 ARG A O 1
ATOM 852 N N . GLU A 1 109 ? 15.948 -2.769 -22.246 1.00 58.47 109 GLU A N 1
ATOM 853 C CA . GLU A 1 109 ? 16.566 -2.779 -20.912 1.00 58.47 109 GLU A CA 1
ATOM 854 C C . GLU A 1 109 ? 15.828 -1.819 -19.959 1.00 58.47 109 GLU A C 1
ATOM 856 O O . GLU A 1 109 ? 15.517 -2.159 -18.814 1.00 58.47 109 GLU A O 1
ATOM 861 N N . THR A 1 110 ? 15.451 -0.641 -20.471 1.00 64.44 110 THR A N 1
ATOM 862 C CA . THR A 1 110 ? 14.777 0.405 -19.693 1.00 64.44 110 THR A CA 1
ATOM 863 C C . THR A 1 110 ? 13.358 -0.016 -19.298 1.00 64.44 110 THR A C 1
ATOM 865 O O . THR A 1 110 ? 12.971 0.108 -18.135 1.00 64.44 110 THR A O 1
ATOM 868 N N . VAL A 1 111 ? 12.586 -0.597 -20.225 1.00 73.56 111 VAL A N 1
ATOM 869 C CA . VAL A 1 111 ? 11.213 -1.057 -19.938 1.00 73.56 111 VAL A CA 1
ATOM 870 C C . VAL A 1 111 ? 11.197 -2.201 -18.919 1.00 73.56 111 VAL A C 1
ATOM 872 O O . VAL A 1 111 ? 10.329 -2.220 -18.045 1.00 73.56 111 VAL A O 1
ATOM 875 N N . ARG A 1 112 ? 12.167 -3.126 -18.964 1.00 77.00 112 ARG A N 1
ATOM 876 C CA . ARG A 1 112 ? 12.255 -4.225 -17.987 1.00 77.00 112 ARG A CA 1
ATOM 877 C C . ARG A 1 112 ? 12.561 -3.712 -16.578 1.00 77.00 112 ARG A C 1
ATOM 879 O O . ARG A 1 112 ? 11.942 -4.178 -15.621 1.00 77.00 112 ARG A O 1
ATOM 886 N N . GLY A 1 113 ? 13.454 -2.726 -16.457 1.00 77.62 113 GLY A N 1
ATOM 887 C CA . GLY A 1 113 ? 13.711 -2.032 -15.192 1.00 77.62 113 GLY A CA 1
ATOM 888 C C . GLY A 1 113 ? 12.446 -1.377 -14.633 1.00 77.62 113 GLY A C 1
ATOM 889 O O . GLY A 1 113 ? 12.076 -1.634 -13.488 1.00 77.62 113 GLY A O 1
ATOM 890 N N . LEU A 1 114 ? 11.717 -0.625 -15.468 1.00 84.56 114 LEU A N 1
ATOM 891 C CA . LEU A 1 114 ? 10.461 0.026 -15.075 1.00 84.56 114 LEU A CA 1
ATOM 892 C C . LEU A 1 114 ? 9.386 -0.977 -14.627 1.00 84.56 114 LEU A C 1
ATOM 894 O O . LEU A 1 114 ? 8.696 -0.727 -13.639 1.00 84.56 114 LEU A O 1
ATOM 898 N N . GLN A 1 115 ? 9.247 -2.117 -15.312 1.00 87.19 115 GLN A N 1
ATOM 899 C CA . GLN A 1 115 ? 8.284 -3.155 -14.931 1.00 87.19 115 GLN A CA 1
ATOM 900 C C . GLN A 1 115 ? 8.619 -3.782 -13.574 1.00 87.19 115 GLN A C 1
ATOM 902 O O . GLN A 1 115 ? 7.728 -3.926 -12.737 1.00 87.19 115 GLN A O 1
ATOM 907 N N . ILE A 1 116 ? 9.889 -4.119 -13.326 1.00 89.31 116 ILE A N 1
ATOM 908 C CA . ILE A 1 116 ? 10.320 -4.705 -12.047 1.00 89.31 116 ILE A CA 1
ATOM 909 C C . ILE A 1 116 ? 10.101 -3.708 -10.907 1.00 89.31 116 ILE A C 1
ATOM 911 O O . ILE A 1 116 ? 9.510 -4.065 -9.887 1.00 89.31 116 ILE A O 1
ATOM 915 N N . THR A 1 117 ? 10.514 -2.450 -11.086 1.00 91.25 117 THR A N 1
ATOM 916 C CA . THR A 1 117 ? 10.297 -1.395 -10.088 1.00 91.25 117 THR A CA 1
ATOM 917 C C . THR A 1 117 ? 8.807 -1.151 -9.845 1.00 91.25 117 THR A C 1
ATOM 919 O O . THR A 1 117 ? 8.393 -1.030 -8.693 1.00 91.25 117 THR A O 1
ATOM 922 N N . GLY A 1 118 ? 7.985 -1.144 -10.899 1.00 94.69 118 GLY A N 1
ATOM 923 C CA . GLY A 1 118 ? 6.533 -0.987 -10.792 1.00 94.69 118 GLY A CA 1
ATOM 924 C C . GLY A 1 118 ? 5.867 -2.121 -10.008 1.00 94.69 118 GLY A C 1
ATOM 925 O O . GLY A 1 118 ? 5.089 -1.861 -9.091 1.00 94.69 118 GLY A O 1
ATOM 926 N N . VAL A 1 119 ? 6.213 -3.378 -10.305 1.00 95.81 119 VAL A N 1
ATOM 927 C CA . VAL A 1 119 ? 5.708 -4.547 -9.564 1.00 95.81 119 VAL A CA 1
ATOM 928 C C . VAL A 1 119 ? 6.152 -4.500 -8.104 1.00 95.81 119 VAL A C 1
ATOM 930 O O . VAL A 1 119 ? 5.335 -4.717 -7.211 1.00 95.81 119 VAL A O 1
ATOM 933 N N . LEU A 1 120 ? 7.417 -4.170 -7.839 1.00 96.44 120 LEU A N 1
ATOM 934 C CA . LEU A 1 120 ? 7.938 -4.074 -6.477 1.00 96.44 120 LEU A CA 1
ATOM 935 C C . LEU A 1 120 ? 7.210 -2.991 -5.668 1.00 96.44 120 LEU A C 1
ATOM 937 O O . LEU A 1 120 ? 6.819 -3.236 -4.528 1.00 96.44 120 LEU A O 1
ATOM 941 N N . LEU A 1 121 ? 6.947 -1.831 -6.272 1.00 97.25 121 LEU A N 1
ATOM 942 C CA . LEU A 1 121 ? 6.186 -0.752 -5.645 1.00 97.25 121 LEU A CA 1
ATOM 943 C C . LEU A 1 121 ? 4.750 -1.191 -5.320 1.00 97.25 121 LEU A C 1
ATOM 945 O O . LEU A 1 121 ? 4.276 -0.963 -4.207 1.00 97.25 121 LEU A O 1
ATOM 949 N N . LEU A 1 122 ? 4.076 -1.886 -6.241 1.00 97.50 122 LEU A N 1
ATOM 950 C CA . LEU A 1 122 ? 2.739 -2.439 -5.997 1.00 97.50 122 LEU A CA 1
ATOM 951 C C . LEU A 1 122 ? 2.729 -3.467 -4.858 1.00 97.50 122 LEU A C 1
ATOM 953 O O . LEU A 1 122 ? 1.828 -3.438 -4.019 1.00 97.50 122 LEU A O 1
ATOM 957 N N . VAL A 1 123 ? 3.735 -4.342 -4.789 1.00 97.81 123 VAL A N 1
ATOM 958 C CA . VAL A 1 123 ? 3.882 -5.313 -3.693 1.00 97.81 123 VAL A CA 1
ATOM 959 C C . VAL A 1 123 ? 4.061 -4.593 -2.359 1.00 97.81 123 VAL A C 1
ATOM 961 O O . VAL A 1 123 ? 3.387 -4.936 -1.389 1.00 97.81 123 VAL A O 1
ATOM 964 N N . VAL A 1 124 ? 4.907 -3.562 -2.305 1.00 98.00 124 VAL A N 1
ATOM 965 C CA . VAL A 1 124 ? 5.106 -2.757 -1.091 1.00 98.00 124 VAL A CA 1
ATOM 966 C C . VAL A 1 124 ? 3.796 -2.098 -0.654 1.00 98.00 124 VAL A C 1
ATOM 968 O O . VAL A 1 124 ? 3.416 -2.223 0.510 1.00 98.00 124 VAL A O 1
ATOM 971 N N . ILE A 1 125 ? 3.055 -1.472 -1.575 1.00 98.12 125 ILE A N 1
ATOM 972 C CA . ILE A 1 125 ? 1.742 -0.877 -1.273 1.00 98.12 125 ILE A CA 1
ATOM 973 C C . ILE A 1 125 ? 0.776 -1.935 -0.727 1.00 98.12 125 ILE A C 1
ATOM 975 O O . ILE A 1 125 ? 0.130 -1.714 0.300 1.00 98.12 125 ILE A O 1
ATOM 979 N N . ALA A 1 126 ? 0.693 -3.101 -1.371 1.00 98.06 126 ALA A N 1
ATOM 980 C CA . ALA A 1 126 ? -0.182 -4.183 -0.932 1.00 98.06 126 ALA A CA 1
ATOM 981 C C . ALA A 1 126 ? 0.172 -4.663 0.486 1.00 98.06 126 ALA A C 1
ATOM 983 O O . ALA A 1 126 ? -0.716 -4.812 1.330 1.00 98.06 126 ALA A O 1
ATOM 984 N N . VAL A 1 127 ? 1.463 -4.841 0.781 1.00 98.06 127 VAL A N 1
ATOM 985 C CA . VAL A 1 127 ? 1.948 -5.218 2.116 1.00 98.06 127 VAL A CA 1
ATOM 986 C C . VAL A 1 127 ? 1.573 -4.159 3.151 1.00 98.06 127 VAL A C 1
ATOM 988 O O . VAL A 1 127 ? 1.025 -4.508 4.199 1.00 98.06 127 VAL A O 1
ATOM 991 N N . VAL A 1 128 ? 1.791 -2.875 2.855 1.00 98.12 128 VAL A N 1
ATOM 992 C CA . VAL A 1 128 ? 1.436 -1.766 3.755 1.00 98.12 128 VAL A CA 1
ATOM 993 C C . VAL A 1 128 ? -0.060 -1.775 4.066 1.00 98.12 128 VAL A C 1
ATOM 995 O O . VAL A 1 128 ? -0.438 -1.725 5.237 1.00 98.12 128 VAL A O 1
ATOM 998 N N . ILE A 1 129 ? -0.919 -1.921 3.053 1.00 97.94 129 ILE A N 1
ATOM 999 C CA . ILE A 1 129 ? -2.377 -1.980 3.235 1.00 97.94 129 ILE A CA 1
ATOM 1000 C C . ILE A 1 129 ? -2.769 -3.164 4.126 1.00 97.94 129 ILE A C 1
ATOM 1002 O O . ILE A 1 129 ? -3.581 -3.014 5.045 1.00 97.94 129 ILE A O 1
ATOM 1006 N N . VAL A 1 130 ? -2.192 -4.345 3.891 1.00 97.94 130 VAL A N 1
ATOM 1007 C CA . VAL A 1 130 ? -2.488 -5.551 4.680 1.00 97.94 130 VAL A CA 1
ATOM 1008 C C . VAL A 1 130 ? -2.057 -5.376 6.136 1.00 97.94 130 VAL A C 1
ATOM 1010 O O . VAL A 1 130 ? -2.835 -5.682 7.046 1.00 97.94 130 VAL A O 1
ATOM 1013 N N . VAL A 1 131 ? -0.849 -4.863 6.374 1.00 97.38 131 VAL A N 1
ATOM 1014 C CA . VAL A 1 131 ? -0.315 -4.634 7.724 1.00 97.38 131 VAL A CA 1
ATOM 1015 C C . VAL A 1 131 ? -1.135 -3.576 8.460 1.00 97.38 131 VAL A C 1
ATOM 1017 O O . VAL A 1 131 ? -1.589 -3.836 9.577 1.00 97.38 131 VAL A O 1
ATOM 1020 N N . ALA A 1 132 ? -1.403 -2.432 7.826 1.00 96.81 132 ALA A N 1
ATOM 1021 C CA . ALA A 1 132 ? -2.207 -1.358 8.403 1.00 96.81 132 ALA A CA 1
ATOM 1022 C C . ALA A 1 132 ? -3.609 -1.854 8.777 1.00 96.81 132 ALA A C 1
ATOM 1024 O O . ALA A 1 132 ? -4.074 -1.645 9.898 1.00 96.81 132 ALA A O 1
ATOM 1025 N N . ARG A 1 133 ? -4.264 -2.606 7.884 1.00 97.19 133 ARG A N 1
ATOM 1026 C CA . ARG A 1 133 ? -5.601 -3.155 8.138 1.00 97.19 133 ARG A CA 1
ATOM 1027 C C . ARG A 1 133 ? -5.610 -4.186 9.267 1.00 97.19 133 ARG A C 1
ATOM 1029 O O . ARG A 1 133 ? -6.570 -4.225 10.038 1.00 97.19 133 ARG A O 1
ATOM 1036 N N . ARG A 1 134 ? -4.573 -5.025 9.381 1.00 95.94 134 ARG A N 1
ATOM 1037 C CA . ARG A 1 134 ? -4.429 -5.976 10.498 1.00 95.94 134 ARG A CA 1
ATOM 1038 C C . ARG A 1 134 ? -4.249 -5.244 11.828 1.00 95.94 134 ARG A C 1
ATOM 1040 O O . ARG A 1 134 ? -4.974 -5.554 12.769 1.00 95.94 134 ARG A O 1
ATOM 1047 N N . ARG A 1 135 ? -3.365 -4.242 11.879 1.00 93.75 135 ARG A N 1
ATOM 1048 C CA . ARG A 1 135 ? -3.100 -3.431 13.081 1.00 93.75 135 ARG A CA 1
ATOM 1049 C C . ARG A 1 135 ? -4.305 -2.599 13.520 1.00 93.75 135 ARG A C 1
ATOM 1051 O O . ARG A 1 135 ? -4.646 -2.589 14.697 1.00 93.75 135 ARG A O 1
ATOM 1058 N N . ALA A 1 136 ? -5.007 -1.967 12.581 1.00 94.56 136 ALA A N 1
ATOM 1059 C CA . ALA A 1 136 ? -6.241 -1.247 12.886 1.00 94.56 136 ALA A CA 1
ATOM 1060 C C . ALA A 1 136 ? -7.280 -2.187 13.519 1.00 94.56 136 ALA A C 1
ATOM 1062 O O . ALA A 1 136 ? -7.848 -1.899 14.569 1.00 94.56 136 ALA A O 1
ATOM 1063 N N . ARG A 1 137 ? -7.478 -3.376 12.936 1.00 93.38 137 ARG A N 1
ATOM 1064 C CA . ARG A 1 137 ? -8.437 -4.359 13.460 1.00 93.38 137 ARG A CA 1
ATOM 1065 C C . ARG A 1 137 ? -8.035 -4.954 14.807 1.00 93.38 137 ARG A C 1
ATOM 1067 O O . ARG A 1 137 ? -8.940 -5.280 15.569 1.00 93.38 137 ARG A O 1
ATOM 1074 N N . SER A 1 138 ? -6.743 -5.099 15.107 1.00 90.56 138 SER A N 1
ATOM 1075 C CA . SER A 1 138 ? -6.290 -5.616 16.406 1.00 90.56 138 SER A CA 1
ATOM 1076 C C . SER A 1 138 ? -6.547 -4.650 17.562 1.00 90.56 138 SER A C 1
ATOM 1078 O O . SER A 1 138 ? -6.584 -5.091 18.701 1.00 90.56 138 SER A O 1
ATOM 1080 N N . LEU A 1 139 ? -6.756 -3.360 17.282 1.00 92.69 139 LEU A N 1
ATOM 1081 C CA . LEU A 1 139 ? -7.079 -2.339 18.286 1.00 92.69 139 LEU A CA 1
ATOM 1082 C C . LEU A 1 139 ? -8.577 -2.027 18.305 1.00 92.69 139 LEU A C 1
ATOM 1084 O O . LEU A 1 139 ? -9.233 -2.138 19.338 1.00 92.69 139 LEU A O 1
ATOM 1088 N N . SER A 1 140 ? -9.151 -1.696 17.145 1.00 94.94 140 SER A N 1
ATOM 1089 C CA . SER A 1 140 ? -10.544 -1.250 17.062 1.00 94.94 140 SER A CA 1
ATOM 1090 C C . SER A 1 140 ? -11.544 -2.335 17.464 1.00 94.94 140 SER A C 1
ATOM 1092 O O . SER A 1 140 ? -12.591 -2.009 18.013 1.00 94.94 140 SER A O 1
ATOM 1094 N N . ARG A 1 141 ? -11.254 -3.625 17.214 1.00 94.56 141 ARG A N 1
ATOM 1095 C CA . ARG A 1 141 ? -12.167 -4.716 17.605 1.00 94.56 141 ARG A CA 1
ATOM 1096 C C . ARG A 1 141 ? -12.249 -4.886 19.131 1.00 94.56 141 ARG A C 1
ATOM 1098 O O . ARG A 1 141 ? -13.372 -4.845 19.625 1.00 94.56 141 ARG A O 1
ATOM 1105 N N . PRO A 1 142 ? -11.139 -5.051 19.881 1.00 94.50 142 PRO A N 1
ATOM 1106 C CA . PRO A 1 142 ? -11.183 -5.092 21.345 1.00 94.50 142 PRO A CA 1
ATOM 1107 C C . PRO A 1 142 ? -11.831 -3.862 21.978 1.00 94.50 142 PRO A C 1
ATOM 1109 O O . PRO A 1 142 ? -12.688 -4.015 22.840 1.00 94.50 142 PRO A O 1
ATOM 1112 N N . ILE A 1 143 ? -11.486 -2.657 21.509 1.00 96.06 143 ILE A N 1
ATOM 1113 C CA . ILE A 1 143 ? -12.056 -1.409 22.040 1.00 96.06 143 ILE A CA 1
ATOM 1114 C C . ILE A 1 143 ? -13.573 -1.390 21.857 1.00 96.06 143 ILE A C 1
ATOM 1116 O O . ILE A 1 143 ? -14.308 -1.070 22.785 1.00 96.06 143 ILE A O 1
ATOM 1120 N N . ARG A 1 144 ? -14.061 -1.786 20.676 1.00 96.06 144 ARG A N 1
ATOM 1121 C CA . ARG A 1 144 ? -15.500 -1.835 20.418 1.00 96.06 144 ARG A CA 1
ATOM 1122 C C . ARG A 1 144 ? -16.207 -2.885 21.277 1.00 96.06 144 ARG A C 1
ATOM 1124 O O . ARG A 1 144 ? -17.278 -2.599 21.791 1.00 96.06 144 ARG A O 1
ATOM 1131 N N . ARG A 1 145 ? -15.599 -4.059 21.488 1.00 95.69 145 ARG A N 1
ATOM 1132 C CA . ARG A 1 145 ? -16.135 -5.086 22.403 1.00 95.69 145 ARG A CA 1
ATOM 1133 C C . ARG A 1 145 ? -16.213 -4.589 23.848 1.00 95.69 145 ARG A C 1
ATOM 1135 O O . ARG A 1 145 ? -17.215 -4.835 24.508 1.00 95.69 145 ARG A O 1
ATOM 1142 N N . LEU A 1 146 ? -15.184 -3.878 24.320 1.00 96.12 146 LEU A N 1
ATOM 1143 C CA . LEU A 1 146 ? -15.193 -3.229 25.636 1.00 96.12 146 LEU A CA 1
ATOM 1144 C C . LEU A 1 146 ? -16.309 -2.193 25.742 1.00 96.12 146 LEU A C 1
ATOM 1146 O O . LEU A 1 146 ? -17.030 -2.189 26.730 1.00 96.12 146 LEU A O 1
ATOM 1150 N N . ALA A 1 147 ? -16.476 -1.346 24.724 1.00 97.00 147 ALA A N 1
ATOM 1151 C CA . ALA A 1 147 ? -17.537 -0.344 24.704 1.00 97.00 147 ALA A CA 1
ATOM 1152 C C . ALA A 1 147 ? -18.934 -0.989 24.735 1.00 97.00 147 ALA A C 1
ATOM 1154 O O . ALA A 1 147 ? -19.775 -0.589 25.533 1.00 97.00 147 ALA A O 1
ATOM 1155 N N . GLU A 1 148 ? -19.164 -2.021 23.918 1.00 96.94 148 GLU A N 1
ATOM 1156 C CA . GLU A 1 148 ? -20.434 -2.758 23.874 1.00 96.94 148 GLU A CA 1
ATOM 1157 C C . GLU A 1 148 ? -20.750 -3.433 25.223 1.00 96.94 148 GLU A C 1
ATOM 1159 O O . GLU A 1 148 ? -21.876 -3.349 25.710 1.00 96.94 148 GLU A O 1
ATOM 1164 N N . ALA A 1 149 ? -19.769 -4.071 25.866 1.00 96.25 149 ALA A N 1
ATOM 1165 C CA . ALA A 1 149 ? -19.980 -4.680 27.178 1.00 96.25 149 ALA A CA 1
ATOM 1166 C C . ALA A 1 149 ? -20.116 -3.651 28.305 1.00 96.25 149 ALA A C 1
ATOM 1168 O O . ALA A 1 149 ? -20.909 -3.855 29.218 1.00 96.25 149 ALA A O 1
ATOM 1169 N N . GLY A 1 150 ? -19.382 -2.539 28.235 1.00 96.25 150 GLY A N 1
ATOM 1170 C CA . GLY A 1 150 ? -19.526 -1.425 29.167 1.00 96.25 150 GLY A CA 1
ATOM 1171 C C . GLY A 1 150 ? -20.923 -0.817 29.115 1.00 96.25 150 GLY A C 1
ATOM 1172 O O . GLY A 1 150 ? -21.492 -0.530 30.163 1.00 96.25 150 GLY A O 1
ATOM 1173 N N . GLN A 1 151 ? -21.509 -0.705 27.918 1.00 97.31 151 GLN A N 1
ATOM 1174 C CA . GLN A 1 151 ? -22.896 -0.275 27.761 1.00 97.31 151 GLN A CA 1
ATOM 1175 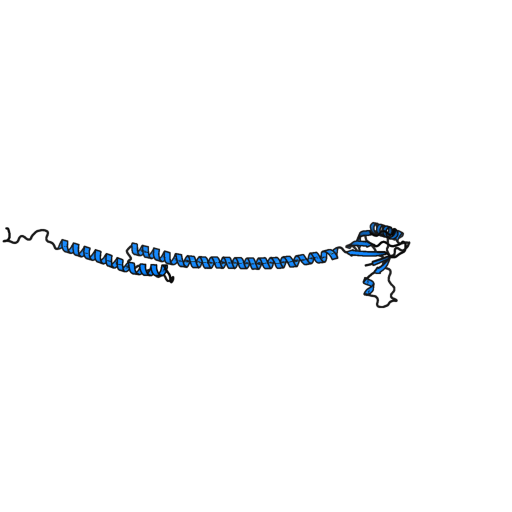C C . GLN A 1 151 ? -23.865 -1.259 28.426 1.00 97.31 151 GLN A C 1
ATOM 1177 O O . GLN A 1 151 ? -24.695 -0.843 29.223 1.00 97.31 151 GLN A O 1
ATOM 1182 N N . ARG A 1 152 ? -23.705 -2.568 28.188 1.00 96.62 152 ARG A N 1
ATOM 1183 C CA . ARG A 1 152 ? -24.526 -3.598 28.852 1.00 96.62 152 ARG A CA 1
ATOM 1184 C C . ARG A 1 152 ? -24.428 -3.523 30.377 1.00 96.62 152 ARG A C 1
ATOM 1186 O O . ARG A 1 152 ? -25.445 -3.591 31.060 1.00 96.62 152 ARG A O 1
ATOM 1193 N N . LEU A 1 153 ? -23.217 -3.338 30.901 1.00 95.69 153 LEU A N 1
ATOM 1194 C CA . LEU A 1 153 ? -22.990 -3.173 32.334 1.00 95.69 153 LEU A CA 1
ATOM 1195 C C . LEU A 1 153 ? -23.693 -1.918 32.879 1.00 95.69 153 LEU A C 1
ATOM 1197 O O . LEU A 1 153 ? -24.279 -1.972 33.958 1.00 95.69 153 LEU A O 1
ATOM 1201 N N . ALA A 1 154 ? -23.663 -0.808 32.135 1.00 94.12 154 ALA A N 1
ATOM 1202 C CA . ALA A 1 154 ? -24.373 0.421 32.491 1.00 94.12 154 ALA A CA 1
ATOM 1203 C C . ALA A 1 154 ? -25.903 0.251 32.461 1.00 94.12 154 ALA A C 1
ATOM 1205 O O . ALA A 1 154 ? -26.594 0.836 33.292 1.00 94.12 154 ALA A O 1
ATOM 1206 N N . ASP A 1 155 ? -26.413 -0.596 31.566 1.00 96.06 155 ASP A N 1
ATOM 1207 C CA . ASP A 1 155 ? -27.836 -0.935 31.456 1.00 96.06 155 ASP A CA 1
ATOM 1208 C C . ASP A 1 155 ? -28.298 -1.949 32.534 1.00 96.06 155 ASP A C 1
ATOM 1210 O O . ASP A 1 155 ? -29.463 -2.348 32.560 1.00 96.06 155 ASP A O 1
ATOM 1214 N N . GLY A 1 156 ? -27.405 -2.357 33.449 1.00 93.19 156 GLY A N 1
ATOM 1215 C CA . GLY A 1 156 ? -27.707 -3.219 34.599 1.00 93.19 156 GLY A CA 1
ATOM 1216 C C . GLY A 1 156 ? -27.364 -4.702 34.415 1.00 93.19 156 GLY A C 1
ATOM 1217 O O . GLY A 1 156 ? -27.612 -5.503 35.317 1.00 93.19 156 GLY A O 1
ATOM 1218 N N . ASP A 1 157 ? -26.767 -5.090 33.285 1.00 96.31 157 ASP A N 1
ATOM 1219 C CA . ASP A 1 157 ? -26.270 -6.451 33.059 1.00 96.31 157 ASP A CA 1
ATOM 1220 C C . ASP A 1 157 ? -24.890 -6.640 33.711 1.00 96.31 157 ASP A C 1
ATOM 1222 O O . ASP A 1 157 ? -23.840 -6.516 33.076 1.00 96.31 157 ASP A O 1
ATOM 1226 N N . PHE A 1 158 ? -24.886 -6.943 35.011 1.00 94.75 158 PHE A N 1
ATOM 1227 C CA . PHE A 1 158 ? -23.655 -7.165 35.778 1.00 94.75 158 PHE A CA 1
ATOM 1228 C C . PHE A 1 158 ? -22.905 -8.463 35.432 1.00 94.75 158 PHE A C 1
ATOM 1230 O O . PHE A 1 158 ? -21.769 -8.647 35.875 1.00 94.75 158 PHE A O 1
ATOM 1237 N N . GLU A 1 159 ? -23.509 -9.348 34.635 1.00 94.62 159 GLU A N 1
ATOM 1238 C CA . GLU A 1 159 ? -22.880 -10.575 34.133 1.00 94.62 159 GLU A CA 1
ATOM 1239 C C . GLU A 1 159 ? -22.184 -10.356 32.781 1.00 94.62 159 GLU A C 1
ATOM 1241 O O . GLU A 1 159 ? -21.561 -11.276 32.245 1.00 94.62 159 GL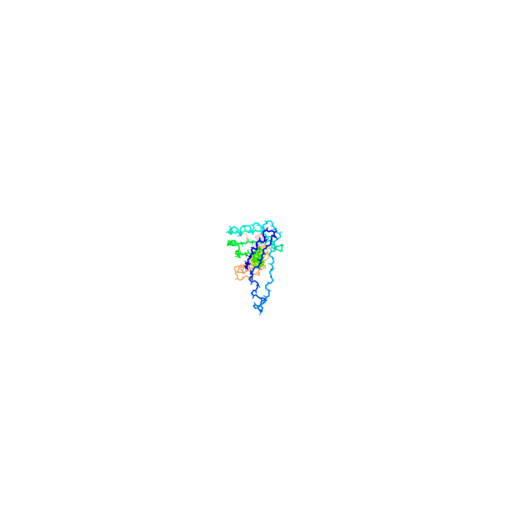U A O 1
ATOM 1246 N N . ALA A 1 160 ? -22.245 -9.144 32.216 1.00 94.94 160 ALA A N 1
ATOM 1247 C CA . ALA A 1 160 ? -21.529 -8.802 30.998 1.00 94.94 160 ALA A CA 1
ATOM 1248 C C . ALA A 1 160 ? -20.014 -9.026 31.169 1.00 94.94 160 ALA A C 1
ATOM 1250 O O . ALA A 1 160 ? -19.371 -8.483 32.068 1.00 94.94 160 ALA A O 1
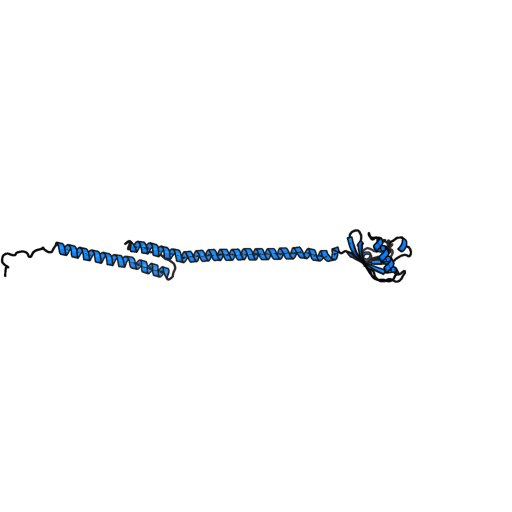ATOM 1251 N N . ARG A 1 161 ? -19.430 -9.818 30.264 1.00 94.69 161 ARG A N 1
ATOM 1252 C CA . ARG A 1 161 ? -17.991 -10.101 30.206 1.00 94.69 161 ARG A CA 1
ATOM 1253 C C . ARG A 1 161 ? -17.419 -9.737 28.846 1.00 94.69 161 ARG A C 1
ATOM 1255 O O . ARG A 1 161 ? -18.116 -9.756 27.830 1.00 94.69 161 ARG A O 1
ATOM 1262 N N . VAL A 1 162 ? -16.123 -9.465 28.831 1.00 96.06 162 VAL A N 1
ATOM 1263 C CA . VAL A 1 162 ? -15.335 -9.189 27.635 1.00 96.06 162 VAL A CA 1
ATOM 1264 C C . VAL A 1 162 ? -14.181 -10.178 27.546 1.00 96.06 162 VAL A C 1
ATOM 1266 O O . VAL A 1 162 ? -13.407 -10.318 28.487 1.00 96.06 162 VAL A O 1
ATOM 1269 N N . ASP A 1 163 ? -14.035 -10.825 26.391 1.00 94.31 163 ASP A N 1
ATOM 1270 C CA . ASP A 1 163 ? -12.875 -11.661 26.066 1.00 94.31 163 ASP A CA 1
ATOM 1271 C C . ASP A 1 163 ? -11.964 -10.932 25.063 1.00 94.31 163 ASP A C 1
ATOM 1273 O O . ASP A 1 163 ? -12.315 -10.719 23.888 1.00 94.31 163 ASP A O 1
ATOM 1277 N N . ILE A 1 164 ? -10.803 -10.497 25.557 1.00 94.62 164 ILE A N 1
ATOM 1278 C CA . ILE A 1 164 ? -9.756 -9.821 24.788 1.00 94.62 164 ILE A CA 1
ATOM 1279 C C . ILE A 1 164 ? -8.444 -10.564 24.987 1.00 94.62 164 ILE A C 1
ATOM 1281 O O . ILE A 1 164 ? -7.871 -10.555 26.068 1.00 94.62 164 ILE A O 1
ATOM 1285 N N . GLN A 1 165 ? -7.930 -11.128 23.897 1.00 90.75 165 GLN A N 1
ATOM 1286 C CA . GLN A 1 165 ? -6.666 -11.861 23.862 1.00 90.75 165 GLN A CA 1
ATOM 1287 C C . GLN A 1 165 ? -5.662 -11.089 23.003 1.00 90.75 165 GLN A C 1
ATOM 1289 O O . GLN A 1 165 ? -5.407 -11.431 21.848 1.00 90.75 165 GLN A O 1
ATOM 1294 N N . THR A 1 166 ? -5.160 -9.971 23.529 1.00 88.69 166 THR A N 1
ATOM 1295 C CA . THR A 1 166 ? -4.121 -9.160 22.865 1.00 88.69 166 THR A CA 1
ATOM 1296 C C . THR A 1 166 ? -2.737 -9.345 23.481 1.00 88.69 166 THR A C 1
ATOM 1298 O O . THR A 1 166 ? -1.764 -8.920 22.862 1.00 88.69 166 THR A O 1
ATOM 1301 N N . GLY A 1 167 ? -2.630 -9.963 24.665 1.00 87.00 167 GLY A N 1
ATOM 1302 C CA . GLY A 1 167 ? -1.369 -10.156 25.387 1.00 87.00 167 GLY A CA 1
ATOM 1303 C C . GLY A 1 167 ? -0.754 -8.869 25.948 1.00 87.00 167 GLY A C 1
ATOM 1304 O O . GLY A 1 167 ? 0.437 -8.846 26.238 1.00 87.00 167 GLY A O 1
ATOM 1305 N N . GLY A 1 168 ? -1.531 -7.788 26.057 1.00 91.50 168 GLY A N 1
ATOM 1306 C CA . GLY A 1 168 ? -1.051 -6.482 26.519 1.00 91.50 168 GLY A CA 1
ATOM 1307 C C . GLY A 1 168 ? -2.101 -5.707 27.313 1.00 91.50 168 GLY A C 1
ATOM 1308 O O . GLY A 1 168 ? -3.023 -6.285 27.882 1.00 91.50 168 GLY A O 1
ATOM 1309 N N . GLU A 1 169 ? -1.993 -4.380 27.309 1.00 95.19 169 GLU A N 1
ATOM 1310 C CA . GLU A 1 169 ? -2.803 -3.473 28.142 1.00 95.19 169 GLU A CA 1
ATOM 1311 C C . GLU A 1 169 ? -4.317 -3.647 27.947 1.00 95.19 169 GLU A C 1
ATOM 1313 O O . GLU A 1 169 ? -5.075 -3.629 28.911 1.00 95.19 169 GLU A O 1
ATOM 1318 N N . LEU A 1 170 ? -4.773 -3.873 26.710 1.00 94.69 170 LEU A N 1
ATOM 1319 C CA . LEU A 1 170 ? -6.199 -4.086 26.428 1.00 94.69 170 LEU A CA 1
ATOM 1320 C C . LEU A 1 170 ? -6.736 -5.403 27.004 1.00 94.69 170 LEU A C 1
ATOM 1322 O O . LEU A 1 170 ? -7.915 -5.471 27.342 1.00 94.69 170 LEU A O 1
ATOM 1326 N N . GLN A 1 171 ? -5.897 -6.435 27.108 1.00 95.38 171 GLN A N 1
ATOM 1327 C CA . GLN A 1 171 ? -6.278 -7.686 27.759 1.00 95.38 171 GLN A CA 1
ATOM 1328 C C . GLN A 1 171 ? -6.383 -7.477 29.272 1.00 95.38 171 GLN A C 1
ATOM 1330 O O . GLN A 1 171 ? -7.419 -7.803 29.843 1.00 95.38 171 GLN A O 1
ATOM 1335 N N . ALA A 1 172 ? -5.381 -6.842 29.889 1.00 96.19 172 ALA A N 1
ATOM 1336 C CA . ALA A 1 172 ? -5.426 -6.496 31.310 1.00 96.19 172 ALA A CA 1
ATOM 1337 C C . ALA A 1 172 ? -6.657 -5.632 31.647 1.00 96.19 172 ALA A C 1
ATOM 1339 O O . ALA A 1 172 ? -7.335 -5.859 32.645 1.00 96.19 172 ALA A O 1
ATOM 1340 N N . LEU A 1 173 ? -7.012 -4.682 30.775 1.00 95.56 173 LEU A N 1
ATOM 1341 C CA . LEU A 1 173 ? -8.225 -3.879 30.932 1.00 95.56 173 LEU A CA 1
ATOM 1342 C C . LEU A 1 173 ? -9.507 -4.724 30.840 1.00 95.56 173 LEU A C 1
ATOM 1344 O O . LEU A 1 173 ? -10.442 -4.496 31.603 1.00 95.56 173 LEU A O 1
ATOM 1348 N N . GLY A 1 174 ? -9.554 -5.704 29.932 1.00 96.06 174 GLY A N 1
ATOM 1349 C CA . GLY A 1 174 ? -10.656 -6.666 29.843 1.00 96.06 174 GLY A CA 1
ATOM 1350 C C . GLY A 1 174 ? -10.795 -7.533 31.098 1.00 96.06 174 GLY A C 1
ATOM 1351 O O . GLY A 1 174 ? -11.908 -7.752 31.572 1.00 96.06 174 GLY A O 1
ATOM 1352 N N . GLU A 1 175 ? -9.679 -7.969 31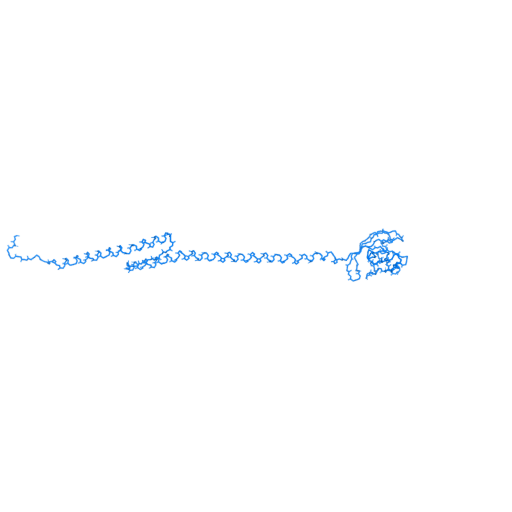.678 1.00 96.00 175 GLU A N 1
ATOM 1353 C CA . GLU A 1 175 ? -9.648 -8.730 32.933 1.00 96.00 175 GLU A CA 1
ATOM 1354 C C . GLU A 1 175 ? -10.186 -7.892 34.107 1.00 96.00 175 GLU A C 1
ATOM 1356 O O . GLU A 1 175 ? -11.109 -8.323 34.800 1.00 96.00 175 GLU A O 1
ATOM 1361 N N . VAL A 1 176 ? -9.718 -6.647 34.259 1.00 95.75 176 VAL A N 1
ATOM 1362 C CA . VAL A 1 176 ? -10.226 -5.707 35.277 1.00 95.75 176 VAL A CA 1
ATOM 1363 C C . VAL A 1 176 ? -11.717 -5.410 35.082 1.00 95.75 176 VAL A C 1
ATOM 1365 O O . VAL A 1 176 ? -12.484 -5.376 36.050 1.00 95.75 176 VAL A O 1
ATOM 1368 N N . PHE A 1 177 ? -12.158 -5.221 33.835 1.00 95.75 177 PHE A N 1
ATOM 1369 C CA . PHE A 1 177 ? -13.575 -5.047 33.519 1.00 95.75 177 PHE A CA 1
ATOM 1370 C C . PHE A 1 177 ? -14.397 -6.255 33.989 1.00 95.75 177 PHE A C 1
ATOM 1372 O O . PHE A 1 177 ? -15.399 -6.091 34.687 1.00 95.75 177 PHE A O 1
ATOM 1379 N N . ASN A 1 178 ? -13.931 -7.469 33.690 1.00 96.12 178 ASN A N 1
ATOM 1380 C CA . ASN A 1 178 ? -14.600 -8.702 34.090 1.00 96.12 178 ASN A CA 1
ATOM 1381 C C . ASN A 1 178 ? -14.704 -8.847 35.612 1.00 96.12 178 ASN A C 1
ATOM 1383 O O . ASN A 1 178 ? -15.687 -9.405 36.088 1.00 96.12 178 ASN A O 1
ATOM 1387 N N . GLU A 1 179 ? -13.753 -8.346 36.396 1.00 95.62 179 GLU A N 1
ATOM 1388 C CA . GLU A 1 179 ? -13.870 -8.349 37.860 1.00 95.62 179 GLU A CA 1
ATOM 1389 C C . GLU A 1 179 ? -14.873 -7.327 38.409 1.00 95.62 179 GLU A C 1
ATOM 1391 O O . GLU A 1 179 ? -15.358 -7.468 39.534 1.00 95.62 179 GLU A O 1
ATOM 1396 N N . THR A 1 180 ? -15.158 -6.273 37.648 1.00 94.62 180 THR A N 1
ATOM 1397 C CA . THR A 1 180 ? -15.938 -5.127 38.122 1.00 94.62 180 THR A CA 1
ATOM 1398 C C . THR A 1 180 ? -17.429 -5.456 38.197 1.00 94.62 180 THR A C 1
ATOM 1400 O O . THR A 1 180 ? -18.065 -5.142 39.203 1.00 94.62 180 THR A O 1
ATOM 1403 N N . GLY A 1 181 ? -17.972 -6.159 37.198 1.00 92.69 181 GLY A N 1
ATOM 1404 C CA . GLY A 1 181 ? -19.387 -6.559 37.147 1.00 92.69 181 GLY A CA 1
ATOM 1405 C C . GLY A 1 181 ? -19.883 -7.262 38.422 1.00 92.69 181 GLY A C 1
ATOM 1406 O O . GLY A 1 181 ? -20.778 -6.731 39.085 1.00 92.69 181 GLY A O 1
ATOM 1407 N N . PRO A 1 182 ? -19.252 -8.371 38.858 1.00 94.00 182 PRO A N 1
ATOM 1408 C CA . PRO A 1 182 ? -19.634 -9.071 40.087 1.00 94.00 182 PRO A CA 1
ATOM 1409 C C . PRO A 1 182 ? -19.582 -8.193 41.343 1.00 94.00 182 PRO A C 1
ATOM 1411 O O . PRO A 1 182 ? -20.482 -8.257 42.180 1.00 94.00 182 PRO A O 1
ATOM 1414 N N . LYS A 1 183 ? -18.565 -7.327 41.462 1.00 94.44 183 LYS A N 1
ATOM 1415 C CA . LYS A 1 183 ? -18.421 -6.403 42.602 1.00 94.44 183 LYS A CA 1
ATOM 1416 C C . LYS A 1 183 ? -19.558 -5.374 42.638 1.00 94.44 183 LYS A C 1
ATOM 1418 O O . LYS A 1 183 ? -20.015 -5.003 43.719 1.00 94.44 183 LYS A O 1
ATOM 1423 N N . LEU A 1 184 ? -20.025 -4.902 41.479 1.00 94.19 184 LEU A N 1
ATOM 1424 C CA . LEU A 1 184 ? -21.197 -4.025 41.398 1.00 94.19 184 LEU A CA 1
ATOM 1425 C C . LEU A 1 184 ? -22.488 -4.783 41.722 1.00 94.19 184 LEU A C 1
ATOM 1427 O O . LEU A 1 184 ? -23.285 -4.276 42.509 1.00 94.19 184 LEU A O 1
ATOM 1431 N N . ALA A 1 185 ? -22.661 -5.998 41.192 1.00 94.00 185 ALA A N 1
ATOM 1432 C CA . ALA A 1 185 ? -23.827 -6.836 41.479 1.00 94.00 185 ALA A CA 1
ATOM 1433 C C . ALA A 1 185 ? -23.993 -7.090 42.982 1.00 94.00 185 ALA A C 1
ATOM 1435 O O . ALA A 1 185 ? -25.092 -6.987 43.524 1.00 94.00 185 ALA A O 1
ATOM 1436 N N . GLU A 1 186 ? -22.894 -7.402 43.671 1.00 94.88 186 GLU A N 1
ATOM 1437 C CA . GLU A 1 186 ? -22.897 -7.648 45.111 1.00 94.88 186 GLU A CA 1
ATOM 1438 C C . GLU A 1 186 ? -23.266 -6.385 45.901 1.00 94.88 186 GLU A C 1
ATOM 1440 O O . GLU A 1 186 ? -24.108 -6.431 46.801 1.00 94.88 186 GLU A O 1
ATOM 1445 N N . ARG A 1 187 ? -22.701 -5.229 45.521 1.00 94.44 187 ARG A N 1
ATOM 1446 C CA . ARG A 1 187 ? -23.043 -3.928 46.119 1.00 94.44 187 ARG A CA 1
ATOM 1447 C C . ARG A 1 187 ? -24.510 -3.567 45.925 1.00 94.44 187 ARG A C 1
ATOM 1449 O O . ARG A 1 187 ? -25.122 -3.050 46.857 1.00 94.44 187 ARG A O 1
ATOM 1456 N N . GLU A 1 188 ? -25.074 -3.842 44.756 1.00 93.31 188 GLU A N 1
ATOM 1457 C CA . GLU A 1 188 ? -26.482 -3.567 44.476 1.00 93.31 188 GLU A CA 1
ATOM 1458 C C . GLU A 1 188 ? -27.406 -4.500 45.271 1.00 93.31 188 GLU A C 1
ATOM 1460 O O . GLU A 1 188 ? -28.342 -4.037 45.922 1.00 93.31 188 GLU A O 1
ATOM 1465 N N . ARG A 1 189 ? -27.080 -5.799 45.343 1.00 93.88 189 ARG A N 1
ATOM 1466 C CA . ARG A 1 189 ? -27.810 -6.764 46.184 1.00 93.88 189 ARG A CA 1
ATOM 1467 C C . ARG A 1 189 ? -27.797 -6.379 47.662 1.00 93.88 189 ARG A C 1
ATOM 1469 O O . ARG A 1 189 ? -28.834 -6.466 48.315 1.00 93.88 189 ARG A O 1
ATOM 1476 N N . MET A 1 190 ? -26.655 -5.932 48.190 1.00 94.88 190 MET A N 1
ATOM 1477 C CA . MET A 1 190 ? -26.556 -5.452 49.574 1.00 94.88 190 MET A CA 1
ATOM 1478 C C . MET A 1 190 ? -27.435 -4.221 49.826 1.00 94.88 190 MET A C 1
ATOM 1480 O O . MET A 1 190 ? -28.080 -4.127 50.867 1.00 94.88 190 MET A O 1
ATOM 1484 N N . LYS A 1 191 ? -27.502 -3.276 48.880 1.00 94.12 191 LYS A N 1
ATOM 1485 C CA . LYS A 1 191 ? -28.394 -2.113 49.006 1.00 94.12 191 LYS A CA 1
ATOM 1486 C C . LYS A 1 191 ? -29.866 -2.522 49.019 1.00 94.12 191 LYS A C 1
ATOM 1488 O O . LYS A 1 191 ? -30.622 -2.024 49.849 1.00 94.12 191 LYS A O 1
ATOM 1493 N N . GLN A 1 192 ? -30.261 -3.439 48.137 1.00 93.62 192 GLN A N 1
ATOM 1494 C CA . GLN A 1 192 ? -31.639 -3.928 48.050 1.00 93.62 192 GLN A CA 1
ATOM 1495 C C . GLN A 1 192 ? -32.063 -4.696 49.309 1.00 93.62 192 GLN A C 1
ATOM 1497 O O . GLN A 1 192 ? -33.160 -4.476 49.818 1.00 93.62 192 GLN A O 1
ATOM 1502 N N . SER A 1 193 ? -31.193 -5.553 49.857 1.00 94.56 193 SER A N 1
ATOM 1503 C CA . SER A 1 193 ? -31.498 -6.296 51.086 1.00 94.56 193 SER A CA 1
ATOM 1504 C C . SER A 1 193 ? -31.634 -5.380 52.305 1.00 94.56 193 SER A C 1
ATOM 1506 O O . SER A 1 193 ? -32.547 -5.566 53.110 1.00 94.56 193 SER A O 1
ATOM 1508 N N . LEU A 1 194 ? -30.783 -4.352 52.415 1.00 93.75 194 LEU A N 1
ATOM 1509 C CA . LEU A 1 194 ? -30.892 -3.325 53.453 1.00 93.75 194 LEU A CA 1
ATOM 1510 C C . LEU A 1 194 ? -32.195 -2.529 53.332 1.00 93.75 194 LEU A C 1
ATOM 1512 O O . LEU A 1 194 ? -32.846 -2.284 54.346 1.00 93.75 194 LEU A O 1
ATOM 1516 N N . ALA A 1 195 ? -32.592 -2.153 52.112 1.00 93.12 195 ALA A N 1
ATOM 1517 C CA . ALA A 1 195 ? -33.851 -1.452 51.871 1.00 93.12 195 ALA A CA 1
ATOM 1518 C C . ALA A 1 195 ? -35.062 -2.297 52.303 1.00 93.12 195 ALA A C 1
ATOM 1520 O O . ALA A 1 195 ? -35.903 -1.812 53.060 1.00 93.12 195 ALA A O 1
ATOM 1521 N N . LEU A 1 196 ? -35.096 -3.579 51.920 1.00 92.19 196 LEU A N 1
ATOM 1522 C CA . LEU A 1 196 ? -36.168 -4.507 52.290 1.00 92.19 196 LEU A CA 1
ATOM 1523 C C . LEU A 1 196 ? -36.257 -4.714 53.810 1.00 92.19 196 LEU A C 1
ATOM 1525 O O . LEU A 1 196 ? -37.342 -4.675 54.387 1.00 92.19 196 LEU A O 1
ATOM 1529 N N . ALA A 1 197 ? -35.119 -4.906 54.483 1.00 91.56 197 ALA A N 1
ATOM 1530 C CA . ALA A 1 197 ? -35.087 -5.054 55.937 1.00 91.56 197 ALA A CA 1
ATOM 1531 C C . ALA A 1 197 ? -35.632 -3.803 56.652 1.00 91.56 197 ALA A C 1
ATOM 1533 O O . ALA A 1 197 ? -36.342 -3.915 57.655 1.00 91.56 197 ALA A O 1
ATOM 1534 N N . MET A 1 198 ? -35.329 -2.613 56.123 1.00 88.06 198 MET A N 1
ATOM 1535 C CA . MET A 1 198 ? -35.833 -1.342 56.644 1.00 88.06 198 MET A CA 1
ATOM 1536 C C . MET A 1 198 ? -37.357 -1.227 56.495 1.00 88.06 198 MET A C 1
ATOM 1538 O O . MET A 1 198 ? -38.028 -0.786 57.428 1.00 88.06 198 MET A O 1
ATOM 1542 N N . GLU A 1 199 ? -37.893 -1.650 55.348 1.00 87.12 199 GLU A N 1
ATOM 1543 C CA . GLU A 1 199 ? -39.327 -1.639 55.042 1.00 87.12 199 GLU A CA 1
ATOM 1544 C C . GLU A 1 199 ? -40.110 -2.604 55.946 1.00 87.12 199 GLU A C 1
ATOM 1546 O O . GLU A 1 199 ? -41.091 -2.208 56.580 1.00 87.12 199 GLU A O 1
ATOM 1551 N N . VAL A 1 200 ? -39.625 -3.842 56.104 1.00 87.75 200 VAL A N 1
ATOM 1552 C CA . VAL A 1 200 ? -40.218 -4.832 57.021 1.00 87.75 200 VAL A CA 1
ATOM 1553 C C . VAL A 1 200 ? -40.223 -4.309 58.460 1.00 87.75 200 VAL A C 1
ATOM 1555 O O . VAL A 1 200 ? -41.226 -4.439 59.163 1.00 87.75 200 VAL A O 1
ATOM 1558 N N . ARG A 1 201 ? -39.132 -3.661 58.899 1.00 81.19 201 ARG A N 1
ATOM 1559 C CA . ARG A 1 201 ? -39.053 -3.059 60.238 1.00 81.19 201 ARG A CA 1
ATOM 1560 C C . ARG A 1 201 ? -40.109 -1.970 60.444 1.00 81.19 201 ARG A C 1
ATOM 1562 O O . ARG A 1 201 ? -40.658 -1.883 61.535 1.00 81.19 201 ARG A O 1
ATOM 1569 N N . GLN A 1 202 ? -40.391 -1.142 59.437 1.00 80.62 202 GLN A N 1
ATOM 1570 C CA . GLN A 1 202 ? -41.385 -0.066 59.549 1.00 80.62 202 GLN A CA 1
ATOM 1571 C C . GLN A 1 202 ? -42.823 -0.592 59.640 1.00 80.62 202 GLN A C 1
ATOM 1573 O O . GLN A 1 202 ? -43.617 -0.015 60.375 1.00 80.62 202 GLN A O 1
ATOM 1578 N N . HIS A 1 203 ? -43.142 -1.703 58.970 1.00 75.50 203 HIS A N 1
ATOM 1579 C CA . HIS A 1 203 ? -44.475 -2.319 59.029 1.00 75.50 203 HIS A CA 1
ATOM 1580 C C . HIS A 1 203 ? -44.761 -3.079 60.336 1.00 75.50 203 HIS A C 1
ATOM 1582 O O . HIS A 1 203 ? -45.921 -3.298 60.677 1.00 75.50 203 HIS A O 1
ATOM 1588 N N . LEU A 1 204 ? -43.722 -3.488 61.070 1.00 74.94 204 LEU A N 1
ATOM 1589 C CA . LEU A 1 204 ? -43.847 -4.250 62.319 1.00 74.94 204 LEU A CA 1
ATOM 1590 C C . LEU A 1 204 ? -43.830 -3.379 63.587 1.00 74.94 204 LEU A C 1
ATOM 1592 O O . LEU A 1 204 ? -44.013 -3.905 64.685 1.00 74.94 204 LEU A O 1
ATOM 1596 N N . LEU A 1 205 ? -43.611 -2.066 63.467 1.00 69.88 205 LEU A N 1
ATOM 1597 C CA . LEU A 1 205 ? -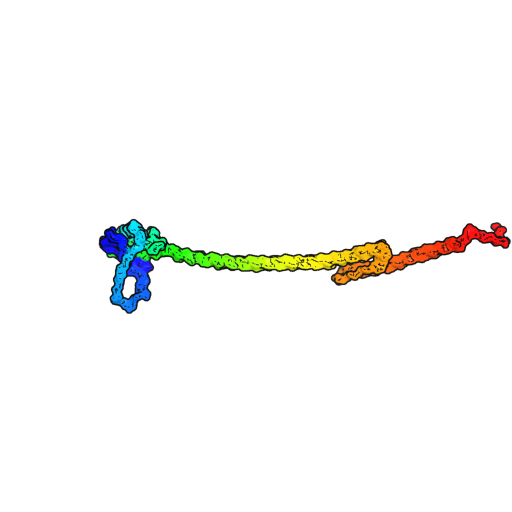43.640 -1.144 64.603 1.00 69.88 205 LEU A CA 1
ATOM 1598 C C . LEU A 1 205 ? -45.066 -0.592 64.788 1.00 69.88 205 LEU A C 1
ATOM 1600 O O . LEU A 1 205 ? -45.535 0.149 63.923 1.00 69.88 205 LEU A O 1
ATOM 1604 N N . PRO A 1 206 ? -45.774 -0.923 65.887 1.00 60.94 206 PRO A N 1
ATOM 1605 C CA . PRO A 1 206 ? -47.131 -0.436 66.112 1.00 60.94 206 PRO A CA 1
ATOM 1606 C C . PRO A 1 206 ? -47.147 1.097 66.193 1.00 60.94 206 PRO A C 1
ATOM 1608 O O . PRO A 1 206 ? -46.371 1.700 66.931 1.00 60.94 206 PRO A O 1
ATOM 1611 N N . HIS A 1 207 ? -48.055 1.735 65.447 1.00 61.56 207 HIS A N 1
ATOM 1612 C CA . HIS A 1 207 ? -48.192 3.199 65.361 1.00 61.56 207 HIS A CA 1
ATOM 1613 C C . HIS A 1 207 ? -48.742 3.872 66.633 1.00 61.56 207 HIS A C 1
ATOM 1615 O O . HIS A 1 207 ? -49.050 5.061 66.625 1.00 61.56 207 HIS A O 1
ATOM 1621 N N . GLY A 1 208 ? -48.857 3.135 67.733 1.00 69.50 208 GLY A N 1
ATOM 1622 C CA . GLY A 1 208 ? -49.248 3.659 69.031 1.00 69.50 208 GLY A CA 1
ATOM 1623 C C . GLY A 1 208 ? -48.696 2.777 70.138 1.00 69.50 208 GLY A C 1
ATOM 1624 O O . GLY A 1 208 ? -48.666 1.552 70.004 1.00 69.50 208 GLY A O 1
ATOM 1625 N N . SER A 1 209 ? -48.253 3.405 71.227 1.00 63.56 209 SER A N 1
ATOM 1626 C CA . SER A 1 209 ? -47.902 2.697 72.455 1.00 63.56 209 SER A CA 1
ATOM 1627 C C . SER A 1 209 ? -49.085 1.816 72.875 1.00 63.56 209 SER A C 1
ATOM 1629 O O . SER A 1 209 ? -50.201 2.332 72.975 1.00 63.56 209 SER A O 1
ATOM 1631 N N . PRO A 1 210 ? -48.894 0.505 73.101 1.00 65.56 210 PRO A N 1
ATOM 1632 C CA . PRO A 1 210 ? -49.970 -0.337 73.597 1.00 65.56 210 PRO A CA 1
ATOM 1633 C C . PRO A 1 210 ? -50.403 0.185 74.969 1.00 65.56 210 PRO A C 1
ATOM 1635 O O . PRO A 1 210 ? -49.595 0.259 75.893 1.00 65.56 210 PRO A O 1
ATOM 1638 N N . SER A 1 211 ? -51.675 0.566 75.096 1.00 61.50 211 SER A N 1
ATOM 1639 C CA . SER A 1 211 ? -52.272 0.941 76.375 1.00 61.50 211 SER A CA 1
ATOM 1640 C C . SER A 1 211 ? -52.336 -0.304 77.260 1.00 61.50 211 SER A C 1
ATOM 1642 O O . SER A 1 211 ? -53.225 -1.145 77.100 1.00 61.50 211 SER A O 1
ATOM 1644 N N . LEU A 1 212 ? -51.359 -0.461 78.150 1.00 60.44 212 LEU A N 1
ATOM 1645 C CA . LEU A 1 212 ? -51.346 -1.511 79.161 1.00 60.44 212 LEU A CA 1
ATOM 1646 C C . LEU A 1 212 ? -52.166 -1.022 80.368 1.00 60.44 212 LEU A C 1
ATOM 1648 O O . LEU A 1 212 ? -51.779 -0.031 80.991 1.00 60.44 212 LEU A O 1
ATOM 1652 N N . PRO A 1 213 ? -53.286 -1.679 80.727 1.00 60.22 213 PRO A N 1
ATOM 1653 C CA . PRO A 1 213 ? -54.043 -1.303 81.914 1.00 60.22 213 PRO A CA 1
ATOM 1654 C C . PRO A 1 213 ? -53.163 -1.486 83.160 1.00 60.22 213 PRO A C 1
ATOM 1656 O O . PRO A 1 213 ? -52.768 -2.608 83.473 1.00 60.22 213 PRO A O 1
ATOM 1659 N N . GLY A 1 214 ? -52.844 -0.389 83.855 1.00 63.97 214 GLY A N 1
ATOM 1660 C CA . GLY A 1 214 ? -52.045 -0.392 85.091 1.00 63.97 214 GLY A CA 1
ATOM 1661 C C . GLY A 1 214 ? -50.709 0.361 85.038 1.00 63.97 214 GLY A C 1
ATOM 1662 O O . GLY A 1 214 ? -50.042 0.435 86.064 1.00 63.97 214 GLY A O 1
ATOM 1663 N N . PHE A 1 215 ? -50.329 0.938 83.894 1.00 58.97 215 PHE A N 1
ATOM 1664 C CA . PHE A 1 215 ? -49.157 1.815 83.760 1.00 58.97 215 PHE A CA 1
ATOM 1665 C C . PHE A 1 215 ? -49.552 3.141 83.085 1.00 58.97 215 PHE A C 1
ATOM 1667 O O . PHE A 1 215 ? -49.244 3.363 81.921 1.00 58.97 215 PHE A O 1
ATOM 1674 N N . ASP A 1 216 ? -50.236 4.011 83.828 1.00 57.53 216 ASP A N 1
ATOM 1675 C CA . ASP A 1 216 ? -50.266 5.459 83.577 1.00 57.53 216 ASP A CA 1
ATOM 1676 C C . ASP A 1 216 ? -49.650 6.109 84.824 1.00 57.53 216 ASP A C 1
ATOM 1678 O O . ASP A 1 216 ? -50.225 6.027 85.913 1.00 57.53 216 ASP A O 1
ATOM 1682 N N . ILE A 1 217 ? -48.445 6.666 84.683 1.00 54.88 217 ILE A N 1
ATOM 1683 C CA . ILE A 1 217 ? -47.748 7.461 85.707 1.00 54.88 217 ILE A CA 1
ATOM 1684 C C . ILE A 1 217 ? -47.336 8.781 85.066 1.00 54.88 217 ILE A C 1
ATOM 1686 O O . ILE A 1 217 ? -46.790 8.717 83.941 1.00 54.88 217 ILE A O 1
#